Protein 6ZR7 (pdb70)

Foldseek 3Di:
DKWWDWDADEADADEFFAKDKAKTARPDDDDDKDKAKDWQPHHDDPVQQWDWDDDRRMIMTTHNGHHPVQFTKMKIWIDDPPDIDIYIYTHDYWYFFDCPDFWAAEEAEAFAKDKGDDATDIPVRWDKFKWWAFDDPDRDTDGDDDDPQWDQDPSRIIMRGGDDQRRFGWMKMKTGDPRGIDIGDIYTYHYFYWKEFDDWAQEDEAEAQCKDKTKTKIATDPPKDKWKDFPNHTPDCVDPQWDWDWDDDPRIIMIMIMGHRDHQVSFAKMKIKMGDPSYIYIGIYGYGYDYD

Secondary structure (P-SEA, 3-state):
cbbbbccbbbbcccccbbbbbbbbccccccccbbbbbbccccccccccbbbbbbcccbbbbbbccccccccbbbbbbbbcccbbbbbbbbbbbbbccccccccccccccccbbbbbbbbbbbccbbbbbbbbbccccccbbbbbbbcccccccccbbbbbccccccccbbbbbbbbcccccccccbbbbbbbbcccccccccbbbbcccbbbbbbbbbbccccbbbbbbccccccccccccbbbbbbbcccbbbbbbbbcccccccccbbbbbbbccccccbbbbbbbbbcc

Radius of gyration: 36.45 Å; Cα contacts (8 Å, |Δi|>4): 753; chains: 1; bounding box: 45×36×120 Å

Solvent-accessible surface area: 16693 Å² total; per-residue (Å²): 150,69,66,2,111,7,91,90,18,120,20,82,148,22,74,73,42,64,197,7,117,13,52,0,26,5,82,52,18,61,134,116,24,87,17,67,18,54,23,56,56,150,111,28,66,81,102,12,52,24,59,70,25,96,108,134,100,22,0,4,0,113,3,88,96,1,30,55,104,2,28,14,58,0,12,0,34,0,130,15,182,54,36,49,44,134,44,101,5,100,1,41,0,90,14,68,5,112,10,124,123,66,19,202,95,55,91,0,53,87,34,107,69,13,67,1,96,5,92,18,91,5,92,47,124,13,103,34,81,9,64,36,8,134,25,81,51,142,52,137,67,104,104,29,73,105,102,35,74,14,69,54,68,131,102,2,2,0,33,0,82,113,0,44,95,92,7,19,0,60,3,20,0,88,0,34,25,116,64,28,61,33,86,5,143,45,3,41,0,47,12,42,27,21,2,52,16,70,64,74,52,110,88,28,97,5,39,41,36,102,123,30,92,4,44,1,20,1,51,13,44,93,114,25,112,23,88,1,21,34,99,137,127,92,13,47,127,145,42,104,75,21,106,55,57,84,123,117,67,70,141,56,7,32,0,23,0,35,0,87,57,0,36,128,129,4,48,18,105,0,12,0,12,0,66,13,107,73,22,124,55,149,1,74,0,64,1,62,24,85,138,169

Sequence (292 aa):
TVPPFIQPFEFPRFSIGQRVFIPCVVVSGDLPITITWQKDGRPIPGSLGVTIDNIDFTSSLRISNLSLMHNGNYTCIARNEAAAVEHQSQLIVRVPPKFVVQPRDQDGIYGKAVILNCSAEGYPVPTIVWKFSKGAGVPQFQPIALNGRIQVLSNGSLLIKHVVEEDSGYYLCKVSNDVGADVSKSMYLTTVVKIPAMITSYPNTTLATQGQKKEMSCTAHGEKPIIVRWEKEDRIINPEMARYLVSTKEVGEEVISTLQILPTVREDSGFFSCHAINSYGEDRGIIQLTVQEE

Structure (mmCIF, N/CA/C/O backbone):
data_6ZR7
#
_entry.id   6ZR7
#
_cell.length_a   78.599
_cell.length_b   71.421
_cell.length_c   92.174
_cell.angle_alpha   90.000
_cell.angle_beta   113.061
_cell.angle_gamma   90.000
#
_symmetry.space_group_name_H-M   'C 1 2 1'
#
loop_
_entity.id
_entity.type
_entity.pdbx_description
1 polymer 'Down syndrome cell adhesion molecule'
2 branched 'N-acetyl-alpha-neuraminic acid-(2-3)-beta-D-galactopyranose-(1-4)-2-acetamido-2-deoxy-beta-D-glucopyranose'
3 branched beta-D-galactopyranose-(1-4)-2-acetamido-2-deoxy-beta-D-glucopyranose
4 non-polymer GLYCEROL
5 non-polymer 'CALCIUM ION'
6 non-polymer 2-acetamido-2-deoxy-beta-D-glucopyranose
7 water water
#
loop_
_atom_site.group_PDB
_atom_site.id
_atom_site.type_symbol
_atom_site.label_atom_id
_atom_site.label_alt_id
_atom_site.label_comp_id
_atom_site.label_asym_id
_atom_site.label_entity_id
_atom_site.label_seq_id
_atom_site.pdbx_PDB_ins_code
_atom_site.Cartn_x
_atom_site.Cartn_y
_atom_site.Cartn_z
_atom_site.occupancy
_atom_site.B_iso_or_equiv
_atom_site.auth_seq_id
_atom_site.auth_comp_id
_atom_site.auth_asym_id
_atom_site.auth_atom_id
_atom_site.pdbx_PDB_model_num
ATOM 1 N N . THR A 1 2 ? -19.704 -12.272 97.847 1.000 85.617 594 THR AAA N 1
ATOM 2 C CA . THR A 1 2 ? -19.500 -11.115 98.783 1.000 79.330 594 THR AAA CA 1
ATOM 3 C C . THR A 1 2 ? -18.481 -10.143 98.163 1.000 59.104 594 THR AAA C 1
ATOM 4 O O . THR A 1 2 ? -18.931 -9.067 97.743 1.000 61.487 594 THR AAA O 1
ATOM 8 N N . VAL A 1 3 ? -17.169 -10.446 98.154 1.000 51.320 595 VAL AAA N 1
ATOM 9 C CA . VAL A 1 3 ? -16.149 -9.434 97.718 1.000 47.967 595 VAL AAA CA 1
ATOM 10 C C . VAL A 1 3 ? -15.968 -9.576 96.223 1.000 40.492 595 VAL AAA C 1
ATOM 11 O O . VAL A 1 3 ? -15.597 -10.654 95.759 1.000 40.793 595 VAL AAA O 1
ATOM 15 N N . PRO A 1 4 ? -16.225 -8.541 95.415 1.000 40.856 596 PRO AAA N 1
ATOM 16 C CA . PRO A 1 4 ? -16.144 -8.696 93.976 1.000 41.288 596 PRO AAA CA 1
ATOM 17 C C . PRO A 1 4 ? -14.677 -8.686 93.546 1.000 39.665 596 PRO AAA C 1
ATOM 18 O O . PRO A 1 4 ? -13.812 -8.177 94.259 1.000 37.973 596 PRO AAA O 1
ATOM 22 N N . PRO A 1 5 ? -14.361 -9.142 92.319 1.000 38.695 597 PRO AAA N 1
ATOM 23 C CA . PRO A 1 5 ? -12.989 -9.100 91.829 1.000 39.586 597 PRO AAA CA 1
ATOM 24 C C . PRO A 1 5 ? -12.594 -7.647 91.564 1.000 40.673 597 PRO AAA C 1
ATOM 25 O O . PRO A 1 5 ? -13.430 -6.819 91.193 1.000 37.283 597 PRO AAA O 1
ATOM 29 N N . PHE A 1 6 ? -11.309 -7.364 91.632 1.000 37.467 598 PHE AAA N 1
ATOM 30 C CA . PHE A 1 6 ? -10.777 -6.049 91.208 1.000 37.309 598 PHE AAA CA 1
ATOM 31 C C . PHE A 1 6 ? -9.485 -6.327 90.449 1.000 39.401 598 PHE AAA C 1
ATOM 32 O O . PHE A 1 6 ? -8.642 -7.058 91.028 1.000 33.880 598 PHE AAA O 1
ATOM 40 N N . ILE A 1 7 ? -9.379 -5.807 89.222 1.000 37.484 599 ILE AAA N 1
ATOM 41 C CA . ILE A 1 7 ? -8.163 -6.007 88.392 1.000 36.792 599 ILE AAA CA 1
ATOM 42 C C . ILE A 1 7 ? -7.231 -4.843 88.657 1.000 37.115 599 ILE AAA C 1
ATOM 43 O O . ILE A 1 7 ? -7.664 -3.700 88.467 1.000 35.206 599 ILE AAA O 1
ATOM 48 N N . GLN A 1 8 ? -5.983 -5.141 88.980 1.000 32.337 600 GLN AAA N 1
ATOM 49 C CA . GLN A 1 8 ? -4.907 -4.088 89.069 1.000 33.060 600 GLN AAA CA 1
ATOM 50 C C . GLN A 1 8 ? -4.790 -3.391 87.729 1.000 35.908 600 GLN AAA C 1
ATOM 51 O O . GLN A 1 8 ? -4.688 -4.047 86.683 1.000 35.208 600 GLN AAA O 1
ATOM 57 N N . PRO A 1 9 ? -4.963 -2.053 87.649 1.000 39.074 601 PRO AAA N 1
ATOM 58 C CA . PRO A 1 9 ? -4.947 -1.403 86.342 1.000 41.145 601 PRO AAA CA 1
ATOM 59 C C . PRO A 1 9 ? -3.643 -1.710 85.595 1.000 43.364 601 PRO AAA C 1
ATOM 60 O O . PRO A 1 9 ? -2.599 -1.801 86.214 1.000 40.255 601 PRO AAA O 1
ATOM 64 N N . PHE A 1 10 ? -3.747 -1.958 84.292 1.000 45.726 602 PHE AAA N 1
ATOM 65 C CA . PHE A 1 10 ? -2.580 -2.256 83.441 1.000 47.462 602 PHE AAA CA 1
ATOM 66 C C . PHE A 1 10 ? -2.712 -1.374 82.214 1.000 54.502 602 PHE AAA C 1
ATOM 67 O O . PHE A 1 10 ? -3.850 -0.979 81.850 1.000 44.705 602 PHE AAA O 1
ATOM 75 N N . GLU A 1 11 ? -1.578 -1.010 81.641 1.000 55.391 603 GLU AAA N 1
ATOM 76 C CA . GLU A 1 11 ? -1.538 -0.290 80.341 1.000 53.758 603 GLU AAA CA 1
ATOM 77 C C . GLU A 1 11 ? -0.347 -0.860 79.570 1.000 57.111 603 GLU AAA C 1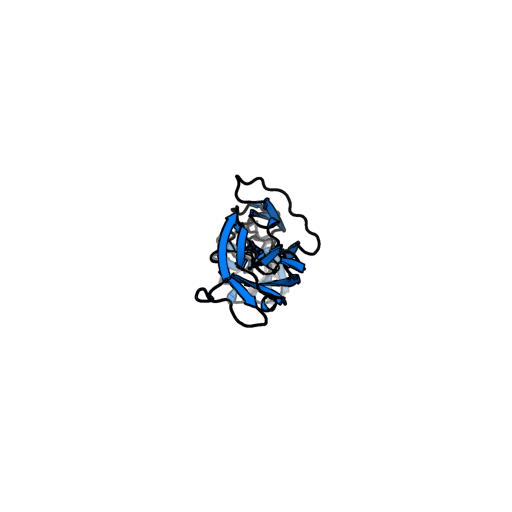
ATOM 78 O O . GLU A 1 11 ? 0.708 -1.138 80.171 1.000 52.847 603 GLU AAA O 1
ATOM 84 N N . PHE A 1 12 ? -0.553 -1.183 78.304 1.000 47.419 604 PHE AAA N 1
ATOM 85 C CA . PHE A 1 12 ? 0.513 -1.731 77.466 1.000 44.188 604 PHE AAA CA 1
ATOM 86 C C . PHE A 1 12 ? 1.565 -0.630 77.316 1.000 46.570 604 PHE AAA C 1
ATOM 87 O O . PHE A 1 12 ? 1.188 0.471 77.038 1.000 43.868 604 PHE AAA O 1
ATOM 95 N N . PRO A 1 13 ? 2.864 -0.869 77.547 1.000 44.999 605 PRO AAA N 1
ATOM 96 C CA . PRO A 1 13 ? 3.885 0.141 77.278 1.000 51.138 605 PRO AAA CA 1
ATOM 97 C C . PRO A 1 13 ? 4.050 0.266 75.759 1.000 49.380 605 PRO AAA C 1
ATOM 98 O O . PRO A 1 13 ? 3.409 -0.480 74.977 1.000 47.360 605 PRO AAA O 1
ATOM 102 N N . ARG A 1 14 ? 4.886 1.200 75.337 0.500 48.905 606 ARG AAA N 1
ATOM 103 C CA . ARG A 1 14 ? 5.228 1.262 73.906 1.000 57.339 606 ARG AAA CA 1
ATOM 104 C C . ARG A 1 14 ? 6.182 0.107 73.629 0.500 38.338 606 ARG AAA C 1
ATOM 105 O O . ARG A 1 14 ? 7.021 -0.169 74.469 0.500 41.674 606 ARG AAA O 1
ATOM 113 N N . PHE A 1 15 ? 5.908 -0.619 72.560 1.000 46.225 607 PHE AAA N 1
ATOM 114 C CA . PHE A 1 15 ? 6.649 -1.825 72.092 1.000 47.016 607 PHE AAA CA 1
ATOM 115 C C . PHE A 1 15 ? 7.427 -1.542 70.796 1.000 59.425 607 PHE AAA C 1
ATOM 116 O O . PHE A 1 15 ? 7.120 -0.543 70.113 1.000 59.029 607 PHE AAA O 1
ATOM 124 N N . SER A 1 16 ? 8.396 -2.407 70.461 1.000 56.169 608 SER AAA N 1
ATOM 125 C CA . SER A 1 16 ? 9.093 -2.440 69.150 1.000 53.488 608 SER AAA CA 1
ATOM 126 C C . SER A 1 16 ? 8.737 -3.745 68.462 1.000 55.909 608 SER AAA C 1
ATOM 127 O O . SER A 1 16 ? 8.612 -4.778 69.155 1.000 51.417 608 SER AAA O 1
ATOM 130 N N . ILE A 1 17 ? 8.617 -3.717 67.133 1.000 50.784 609 ILE AAA N 1
ATOM 131 C CA . ILE A 1 17 ? 8.244 -4.907 66.339 1.000 42.160 609 ILE AAA CA 1
ATOM 132 C C . ILE A 1 17 ? 9.262 -6.026 66.590 1.000 45.435 609 ILE AAA C 1
ATOM 133 O O . ILE A 1 17 ? 10.437 -5.734 66.788 1.000 44.529 609 ILE AAA O 1
ATOM 138 N N . GLY A 1 18 ? 8.785 -7.259 66.760 1.000 47.601 610 GLY AAA N 1
ATOM 139 C CA . GLY A 1 18 ? 9.611 -8.467 66.961 1.000 50.336 610 GLY AAA CA 1
ATOM 140 C C . GLY A 1 18 ? 10.102 -8.678 68.392 1.000 50.789 610 GLY AAA C 1
ATOM 141 O O . GLY A 1 18 ? 10.802 -9.666 68.636 1.000 45.603 610 GLY AAA O 1
ATOM 142 N N . GLN A 1 19 ? 9.731 -7.829 69.340 1.000 46.317 611 GLN AAA N 1
ATOM 143 C CA . GLN A 1 19 ? 10.114 -8.051 70.751 1.000 44.873 611 GLN AAA CA 1
ATOM 144 C C . GLN A 1 19 ? 9.222 -9.131 71.377 1.000 42.352 611 GLN AAA C 1
ATOM 145 O O . GLN A 1 19 ? 8.227 -9.561 70.771 1.000 41.154 611 GLN AAA O 1
ATOM 151 N N . ARG A 1 20 ? 9.637 -9.577 72.563 1.000 45.008 612 ARG AAA N 1
ATOM 152 C CA . ARG A 1 20 ? 8.874 -10.506 73.419 1.000 41.376 612 ARG AAA CA 1
ATOM 153 C C . ARG A 1 20 ? 7.969 -9.641 74.314 1.000 42.645 612 ARG AAA C 1
ATOM 154 O O . ARG A 1 20 ? 8.392 -8.563 74.771 1.000 38.962 612 ARG AAA O 1
ATOM 162 N N . VAL A 1 21 ? 6.760 -10.098 74.590 1.000 39.851 613 VAL AAA N 1
ATOM 163 C CA . VAL A 1 21 ? 5.777 -9.337 75.411 1.000 37.316 613 VAL AAA CA 1
ATOM 164 C C . VAL A 1 21 ? 5.138 -10.266 76.437 1.000 36.042 613 VAL AAA C 1
ATOM 165 O O . VAL A 1 21 ? 4.813 -11.402 76.099 1.000 35.404 613 VAL AAA O 1
ATOM 169 N N . PHE A 1 22 ? 5.057 -9.824 77.671 1.000 34.758 614 PHE AAA N 1
ATOM 170 C CA . PHE A 1 22 ? 4.301 -10.527 78.735 1.000 34.278 614 PHE AAA CA 1
ATOM 171 C C . PHE A 1 22 ? 3.449 -9.490 79.460 1.000 36.416 614 PHE AAA C 1
ATOM 172 O O . PHE A 1 22 ? 4.017 -8.534 80.042 1.000 39.228 614 PHE AAA O 1
ATOM 180 N N . ILE A 1 23 ? 2.137 -9.659 79.494 1.000 36.374 615 ILE AAA N 1
ATOM 181 C CA . ILE A 1 23 ? 1.253 -8.685 80.183 1.000 39.422 615 ILE AAA CA 1
ATOM 182 C C . ILE A 1 23 ? 0.281 -9.378 81.112 1.000 34.243 615 ILE AAA C 1
ATOM 183 O O . ILE A 1 23 ? -0.594 -10.146 80.661 1.000 36.328 615 ILE AAA O 1
ATOM 188 N N . PRO A 1 24 ? 0.412 -9.167 82.424 1.000 35.601 616 PRO AAA N 1
ATOM 189 C CA . PRO A 1 24 ? -0.468 -9.840 83.359 1.000 37.838 616 PRO AAA CA 1
ATOM 190 C C . PRO A 1 24 ? -1.719 -9.016 83.660 1.000 37.250 616 PRO AAA C 1
ATOM 191 O O . PRO A 1 24 ? -1.728 -7.819 83.738 1.000 39.595 616 PRO AAA O 1
ATOM 195 N N . CYS A 1 25 ? -2.802 -9.740 83.774 1.000 34.616 617 CYS AAA N 1
ATOM 196 C CA . CYS A 1 25 ? -4.049 -9.284 84.405 1.000 32.710 617 CYS AAA CA 1
ATOM 197 C C . CYS A 1 25 ? -4.098 -9.863 85.799 1.000 30.690 617 CYS AAA C 1
ATOM 198 O O . CYS A 1 25 ? -4.113 -11.092 85.957 1.000 36.688 617 CYS AAA O 1
ATOM 201 N N . VAL A 1 26 ? -4.028 -9.006 86.799 1.000 32.251 618 VAL AAA N 1
ATOM 202 C CA . VAL A 1 26 ? -3.815 -9.440 88.184 1.000 32.089 618 VAL AAA CA 1
ATOM 203 C C . VAL A 1 26 ? -5.045 -9.092 89.014 1.000 32.290 618 VAL AAA C 1
ATOM 204 O O . VAL A 1 26 ? -5.361 -7.918 89.182 1.000 36.704 618 VAL AAA O 1
ATOM 208 N N . VAL A 1 27 ? -5.736 -10.114 89.500 1.000 34.166 619 VAL AAA N 1
ATOM 209 C CA . VAL A 1 27 ? -6.978 -9.950 90.294 1.000 36.027 619 VAL AAA CA 1
ATOM 210 C C . VAL A 1 27 ? -6.590 -9.880 91.772 1.000 36.727 619 VAL AAA C 1
ATOM 211 O O . VAL A 1 27 ? -6.441 -10.917 92.396 1.000 37.786 619 VAL AAA O 1
ATOM 215 N N . VAL A 1 28 ? -6.346 -8.662 92.272 1.000 36.805 620 VAL AAA N 1
ATOM 216 C CA . VAL A 1 28 ? -5.633 -8.429 93.557 1.000 38.962 620 VAL AAA CA 1
ATOM 217 C C . VAL A 1 28 ? -6.582 -8.649 94.715 1.000 41.533 620 VAL AAA C 1
ATOM 218 O O . VAL A 1 28 ? -6.068 -8.843 95.795 1.000 41.058 620 VAL AAA O 1
ATOM 222 N N . SER A 1 29 ? -7.886 -8.538 94.489 1.000 40.752 621 SER AAA N 1
ATOM 223 C CA . SER A 1 29 ? -8.935 -8.785 95.514 1.000 38.912 621 SER AAA CA 1
ATOM 224 C C . SER A 1 29 ? -10.176 -9.406 94.866 1.000 41.038 621 SER AAA C 1
ATOM 225 O O . SER A 1 29 ? -10.313 -9.391 93.618 1.000 38.249 621 SER AAA O 1
ATOM 228 N N . GLY A 1 30 ? -11.040 -9.931 95.727 1.000 40.845 622 GLY AAA N 1
ATOM 229 C CA . GLY A 1 30 ? -12.236 -10.702 95.366 1.000 43.570 622 GLY AAA CA 1
ATOM 230 C C . GLY A 1 30 ? -12.196 -12.118 95.895 1.000 47.341 622 GLY AAA C 1
ATOM 231 O O . GLY A 1 30 ? -11.133 -12.823 95.770 1.000 44.382 622 GLY AAA O 1
ATOM 232 N N . ASP A 1 31 ? -13.351 -12.590 96.320 1.000 45.985 623 ASP AAA N 1
ATOM 233 C CA . ASP A 1 31 ? -13.540 -13.983 96.787 1.000 45.028 623 ASP AAA CA 1
ATOM 234 C C . ASP A 1 31 ? -13.289 -14.954 95.640 1.000 46.293 623 ASP AAA C 1
ATOM 235 O O . ASP A 1 31 ? -13.679 -14.677 94.483 1.000 44.247 623 ASP AAA O 1
ATOM 240 N N . LEU A 1 32 ? -12.653 -16.072 95.973 1.000 47.528 624 LEU AAA N 1
ATOM 241 C CA . LEU A 1 32 ? -12.389 -17.238 95.081 1.000 49.871 624 LEU AAA CA 1
ATOM 242 C C . LEU A 1 32 ? -13.603 -18.141 95.086 1.000 51.999 624 LEU AAA C 1
ATOM 243 O O . LEU A 1 32 ? -14.395 -18.083 96.020 1.000 55.624 624 LEU AAA O 1
ATOM 248 N N . PRO A 1 33 ? -13.849 -18.932 94.026 1.000 53.198 625 PRO AAA N 1
ATOM 249 C CA . PRO A 1 33 ? -12.984 -18.964 92.842 1.000 49.696 625 PRO AAA CA 1
ATOM 250 C C . PRO A 1 33 ? -13.201 -17.803 91.851 1.000 50.989 625 PRO AAA C 1
ATOM 251 O O . PRO A 1 33 ? -14.308 -17.335 91.745 1.000 43.066 625 PRO AAA O 1
ATOM 255 N N . ILE A 1 34 ? -12.164 -17.394 91.107 1.000 43.263 626 ILE AAA N 1
ATOM 256 C CA . ILE A 1 34 ? -12.256 -16.302 90.090 1.000 41.773 626 ILE AAA CA 1
ATOM 257 C C . ILE A 1 34 ? -11.867 -16.878 88.744 1.000 43.414 626 ILE AAA C 1
ATOM 258 O O . ILE A 1 34 ? -10.823 -17.529 88.676 1.000 44.313 626 ILE AAA O 1
ATOM 263 N N . THR A 1 35 ? -12.693 -16.711 87.738 1.000 36.299 627 THR AAA N 1
ATOM 264 C CA . THR A 1 35 ? -12.414 -17.113 86.334 1.000 39.812 627 THR AAA CA 1
ATOM 265 C C . THR A 1 35 ? -11.928 -15.894 85.591 1.000 38.706 627 THR AAA C 1
ATOM 266 O O . THR A 1 35 ? -12.613 -14.852 85.603 1.000 36.525 627 THR AAA O 1
ATOM 270 N N . ILE A 1 36 ? -10.795 -16.007 84.928 1.000 32.665 628 ILE AAA N 1
ATOM 271 C CA . ILE A 1 36 ? -10.228 -14.852 84.210 1.000 37.633 628 ILE AAA CA 1
ATOM 272 C C . ILE A 1 36 ? -10.156 -15.254 82.774 1.000 41.745 628 ILE AAA C 1
ATOM 273 O O . ILE A 1 36 ? -9.585 -16.354 82.475 1.000 41.059 628 ILE AAA O 1
ATOM 278 N N . THR A 1 37 ? -10.636 -14.397 81.898 1.000 35.881 629 THR AAA N 1
ATOM 279 C CA . THR A 1 37 ? -10.596 -14.668 80.449 1.000 37.272 629 THR AAA CA 1
ATOM 280 C C . THR A 1 37 ? -10.153 -13.424 79.713 1.000 37.403 629 THR AAA C 1
ATOM 281 O O . THR A 1 37 ? -10.171 -12.325 80.305 1.000 38.988 629 THR AAA O 1
ATOM 285 N N . TRP A 1 38 ? -9.809 -13.547 78.437 1.000 36.481 630 TRP AAA N 1
ATOM 286 C CA . TRP A 1 38 ? -9.367 -12.389 77.616 1.000 36.514 630 TRP AAA CA 1
ATOM 287 C C . TRP A 1 38 ? -10.169 -12.285 76.333 1.000 42.759 630 TRP AAA C 1
ATOM 288 O O . TRP A 1 38 ? -10.597 -13.328 75.778 1.000 45.857 630 TRP AAA O 1
ATOM 299 N N . GLN A 1 39 ? -10.364 -11.066 75.884 1.000 37.543 631 GLN AAA N 1
ATOM 300 C CA . GLN A 1 39 ? -10.808 -10.769 74.508 1.000 37.644 631 GLN AAA CA 1
ATOM 301 C C . GLN A 1 39 ? -9.757 -9.952 73.802 1.000 38.888 631 GLN AAA C 1
ATOM 302 O O . GLN A 1 39 ? -9.019 -9.203 74.416 1.000 38.418 631 GLN AAA O 1
ATOM 308 N N . LYS A 1 40 ? -9.770 -10.016 72.477 1.000 36.539 632 LYS AAA N 1
ATOM 309 C CA . LYS A 1 40 ? -9.130 -9.025 71.616 1.000 38.936 632 LYS AAA CA 1
ATOM 310 C C . LYS A 1 40 ? -10.195 -8.445 70.678 1.000 41.305 632 LYS AAA C 1
ATOM 311 O O . LYS A 1 40 ? -10.848 -9.239 70.016 1.000 46.028 632 LYS AAA O 1
ATOM 317 N N . ASP A 1 41 ? -10.378 -7.139 70.711 1.000 45.946 633 ASP AAA N 1
ATOM 318 C CA . ASP A 1 41 ? -11.364 -6.427 69.860 1.000 50.899 633 ASP AAA CA 1
ATOM 319 C C . ASP A 1 41 ? -12.727 -7.107 70.070 1.000 54.815 633 ASP AAA C 1
ATOM 320 O O . ASP A 1 41 ? -13.367 -7.477 69.079 1.000 56.095 633 ASP AAA O 1
ATOM 325 N N . GLY A 1 42 ? -13.119 -7.355 71.326 1.000 56.597 634 GLY AAA N 1
ATOM 326 C CA . GLY A 1 42 ? -14.457 -7.860 71.695 1.000 49.923 634 GLY AAA CA 1
ATOM 327 C C . GLY A 1 42 ? -14.733 -9.271 71.228 1.000 53.396 634 GLY AAA C 1
ATOM 328 O O . GLY A 1 42 ? -15.893 -9.665 71.235 1.000 50.545 634 GLY AAA O 1
ATOM 329 N N . ARG A 1 43 ? -13.709 -10.067 70.937 1.000 50.773 635 ARG AAA N 1
ATOM 330 C CA . ARG A 1 43 ? -13.855 -11.493 70.556 1.000 54.110 635 ARG AAA CA 1
ATOM 331 C C . ARG A 1 43 ? -12.783 -12.356 71.227 1.000 52.814 635 ARG AAA C 1
ATOM 332 O O . ARG A 1 43 ? -11.736 -11.888 71.649 1.000 49.360 635 ARG AAA O 1
ATOM 340 N N . PRO A 1 44 ? -12.985 -13.677 71.307 1.000 50.862 636 PRO AAA N 1
ATOM 341 C CA . PRO A 1 44 ? -11.937 -14.582 71.755 1.000 49.573 636 PRO AAA CA 1
ATOM 342 C C . PRO A 1 44 ? -10.685 -14.359 70.903 1.000 47.823 636 PRO AAA C 1
ATOM 343 O O . PRO A 1 44 ? -10.753 -13.904 69.733 1.000 49.634 636 PRO AAA O 1
ATOM 347 N N . ILE A 1 45 ? -9.529 -14.578 71.535 1.000 53.756 637 ILE AAA N 1
ATOM 348 C CA . ILE A 1 45 ? -8.218 -14.364 70.849 1.000 52.829 637 ILE AAA CA 1
ATOM 349 C C . ILE A 1 45 ? -8.056 -15.522 69.856 1.000 50.066 637 ILE AAA C 1
ATOM 350 O O . ILE A 1 45 ? -8.053 -16.657 70.274 1.000 49.681 637 ILE AAA O 1
ATOM 355 N N . PRO A 1 46 ? -7.913 -15.283 68.536 1.000 50.340 638 PRO AAA N 1
ATOM 356 C CA . PRO A 1 46 ? -7.793 -16.402 67.600 1.000 63.981 638 PRO AAA CA 1
ATOM 357 C C . PRO A 1 46 ? -6.458 -17.117 67.861 1.000 75.502 638 PRO AAA C 1
ATOM 358 O O . PRO A 1 46 ? -5.440 -16.394 67.942 1.000 64.826 638 PRO AAA O 1
ATOM 362 N N . GLY A 1 47 ? -6.481 -18.452 68.027 1.000 71.705 639 GLY AAA N 1
ATOM 363 C CA . GLY A 1 47 ? -5.292 -19.344 68.050 1.000 71.967 639 GLY AAA CA 1
ATOM 364 C C . GLY A 1 47 ? -4.269 -19.041 66.946 1.000 59.914 639 GLY AAA C 1
ATOM 365 O O . GLY A 1 47 ? -3.079 -19.271 67.186 1.000 68.661 639 GLY AAA O 1
ATOM 366 N N . SER A 1 48 ? -4.695 -18.501 65.799 1.000 69.628 640 SER AAA N 1
ATOM 367 C CA . SER A 1 48 ? -3.824 -18.038 64.680 1.000 73.339 640 SER AAA CA 1
ATOM 368 C C . SER A 1 48 ? -2.812 -16.964 65.142 1.000 71.734 640 SER AAA C 1
ATOM 369 O O . SER A 1 48 ? -1.780 -16.821 64.503 1.000 67.107 640 SER AAA O 1
ATOM 372 N N . LEU A 1 49 ? -3.093 -16.216 66.211 1.000 57.555 641 LEU AAA N 1
ATOM 373 C CA . LEU A 1 49 ? -2.303 -15.026 66.618 1.000 57.183 641 LEU AAA CA 1
ATOM 374 C C . LEU A 1 49 ? -1.020 -15.435 67.369 1.000 48.694 641 LEU AAA C 1
ATOM 375 O O . LEU A 1 49 ? -0.173 -14.600 67.498 1.000 54.407 641 LEU AAA O 1
ATOM 380 N N . GLY A 1 50 ? -0.884 -16.650 67.889 1.000 51.728 642 GLY AAA N 1
ATOM 381 C CA . GLY A 1 50 ? 0.363 -17.019 68.597 1.000 60.772 642 GLY AAA CA 1
ATOM 382 C C . GLY A 1 50 ? 0.493 -16.319 69.936 1.000 50.535 642 GLY AAA C 1
ATOM 383 O O . GLY A 1 50 ? 1.595 -15.829 70.291 1.000 58.083 642 GLY AAA O 1
ATOM 384 N N . VAL A 1 51 ? -0.637 -16.126 70.602 1.000 44.964 643 VAL AAA N 1
ATOM 385 C CA . VAL A 1 51 ? -0.678 -15.563 71.973 1.000 43.923 643 VAL AAA CA 1
ATOM 386 C C . VAL A 1 51 ? -0.877 -16.732 72.929 1.000 48.041 643 VAL AAA C 1
ATOM 387 O O . VAL A 1 51 ? -1.931 -17.415 72.843 1.000 47.127 643 VAL AAA O 1
ATOM 391 N N . THR A 1 52 ? 0.048 -16.915 73.865 1.000 40.151 644 THR AAA N 1
ATOM 392 C CA . THR A 1 52 ? -0.104 -17.932 74.921 1.000 34.382 644 THR AAA CA 1
ATOM 393 C C . THR A 1 52 ? -0.799 -17.279 76.098 1.000 33.196 644 THR AAA C 1
ATOM 394 O O . THR A 1 52 ? -0.468 -16.121 76.370 1.000 38.289 644 THR AAA O 1
ATOM 398 N N . ILE A 1 53 ? -1.711 -17.962 76.755 1.000 34.244 645 ILE AAA N 1
ATOM 399 C CA . ILE A 1 53 ? -2.348 -17.456 77.991 1.000 34.623 645 ILE AAA CA 1
ATOM 400 C C . ILE A 1 53 ? -1.929 -18.303 79.172 1.000 35.847 645 ILE AAA C 1
ATOM 401 O O . ILE A 1 53 ? -2.164 -19.494 79.155 1.000 39.426 645 ILE AAA O 1
ATOM 406 N N . ASP A 1 54 ? -1.322 -17.656 80.150 1.000 35.217 646 ASP AAA N 1
ATOM 407 C CA . ASP A 1 54 ? -0.860 -18.302 81.409 1.000 35.138 646 ASP AAA CA 1
ATOM 408 C C . ASP A 1 54 ? -1.837 -17.918 82.511 1.000 37.428 646 ASP AAA C 1
ATOM 409 O O . ASP A 1 54 ? -1.747 -16.792 83.041 1.000 38.786 646 ASP AAA O 1
ATOM 414 N N . ASN A 1 55 ? -2.601 -18.889 82.999 1.000 33.011 647 ASN AAA N 1
ATOM 415 C CA . ASN A 1 55 ? -3.545 -18.730 84.106 1.000 35.807 647 ASN AAA CA 1
ATOM 416 C C . ASN A 1 55 ? -2.920 -19.292 85.354 1.000 36.227 647 ASN AAA C 1
ATOM 417 O O . ASN A 1 55 ? -2.843 -20.511 85.471 1.000 36.745 647 ASN AAA O 1
ATOM 422 N N . ILE A 1 56 ? -2.474 -18.417 86.220 1.000 35.586 648 ILE AAA N 1
ATOM 423 C CA . ILE A 1 56 ? -1.742 -18.791 87.433 1.000 36.385 648 ILE AAA CA 1
ATOM 424 C C . ILE A 1 56 ? -2.477 -18.181 88.620 1.000 33.453 648 ILE AAA C 1
ATOM 425 O O . ILE A 1 56 ? -2.298 -16.979 88.896 1.000 38.012 648 ILE AAA O 1
ATOM 430 N N . ASP A 1 57 ? -3.256 -18.990 89.312 1.000 35.946 649 ASP AAA N 1
ATOM 431 C CA . ASP A 1 57 ? -3.969 -18.676 90.564 1.000 35.889 649 ASP AAA CA 1
ATOM 432 C C . ASP A 1 57 ? -4.916 -17.469 90.317 1.000 40.857 649 ASP AAA C 1
ATOM 433 O O . ASP A 1 57 ? -5.818 -17.619 89.556 1.000 46.714 649 ASP AAA O 1
ATOM 438 N N . PHE A 1 58 ? -4.526 -16.273 90.735 1.000 37.876 650 PHE AAA N 1
ATOM 439 C CA . PHE A 1 58 ? -5.333 -15.024 90.605 1.000 35.941 650 PHE AAA CA 1
ATOM 440 C C . PHE A 1 58 ? -4.884 -14.145 89.450 1.000 34.040 650 PHE AAA C 1
ATOM 441 O O . PHE A 1 58 ? -5.298 -12.940 89.407 1.000 35.595 650 PHE AAA O 1
ATOM 449 N N . THR A 1 59 ? -4.142 -14.685 88.472 1.000 34.118 651 THR AAA N 1
ATOM 450 C CA . THR A 1 59 ? -3.607 -13.946 87.351 1.000 33.208 651 THR AAA CA 1
ATOM 451 C C . THR A 1 59 ? -3.898 -14.681 86.064 1.000 34.637 651 THR AAA C 1
ATOM 452 O O . THR A 1 59 ? -4.038 -15.952 86.053 1.000 37.865 651 THR AAA O 1
ATOM 456 N N . SER A 1 60 ? -3.898 -13.905 85.001 1.000 35.262 652 SER AAA N 1
ATOM 457 C CA . SER A 1 60 ? -3.867 -14.445 83.627 1.000 37.560 652 SER AAA CA 1
ATOM 458 C C . SER A 1 60 ? -2.984 -13.539 82.781 1.000 38.274 652 SER AAA C 1
ATOM 459 O O . SER A 1 60 ? -3.253 -12.338 82.721 1.000 38.390 652 SER AAA O 1
ATOM 462 N N . SER A 1 61 ? -2.039 -14.105 82.063 1.000 35.046 653 SER AAA N 1
ATOM 463 C CA . SER A 1 61 ? -1.017 -13.289 81.356 1.000 34.501 653 SER AAA CA 1
ATOM 464 C C . SER A 1 61 ? -1.045 -13.638 79.892 1.000 35.254 653 SER AAA C 1
ATOM 465 O O . SER A 1 61 ? -1.109 -14.803 79.538 1.000 39.288 653 SER AAA O 1
ATOM 468 N N . LEU A 1 62 ? -0.954 -12.624 79.060 1.000 33.383 654 LEU AAA N 1
ATOM 469 C CA . LEU A 1 62 ? -0.691 -12.785 77.610 1.000 36.914 654 LEU AAA CA 1
ATOM 470 C C . LEU A 1 62 ? 0.821 -12.838 77.408 1.000 38.917 654 LEU AAA C 1
ATOM 471 O O . LEU A 1 62 ? 1.534 -11.969 77.922 1.000 39.159 654 LEU AAA O 1
ATOM 476 N N . ARG A 1 63 ? 1.246 -13.862 76.735 1.000 34.912 655 ARG AAA N 1
ATOM 477 C CA . ARG A 1 63 ? 2.661 -14.138 76.423 1.000 33.105 655 ARG AAA CA 1
ATOM 478 C C . ARG A 1 63 ? 2.832 -14.209 74.919 1.000 36.041 655 ARG AAA C 1
ATOM 479 O O . ARG A 1 63 ? 2.210 -15.059 74.263 1.000 36.949 655 ARG AAA O 1
ATOM 487 N N . ILE A 1 64 ? 3.688 -13.335 74.379 1.000 36.421 656 ILE AAA N 1
ATOM 488 C CA . ILE A 1 64 ? 3.917 -13.269 72.904 1.000 38.870 656 ILE AAA CA 1
ATOM 489 C C . ILE A 1 64 ? 5.435 -13.318 72.656 1.000 41.080 656 ILE AAA C 1
ATOM 490 O O . ILE A 1 64 ? 6.117 -12.411 73.084 1.000 41.688 656 ILE AAA O 1
ATOM 495 N N . SER A 1 65 ? 5.912 -14.328 71.952 1.000 45.889 657 SER AAA N 1
ATOM 496 C CA . S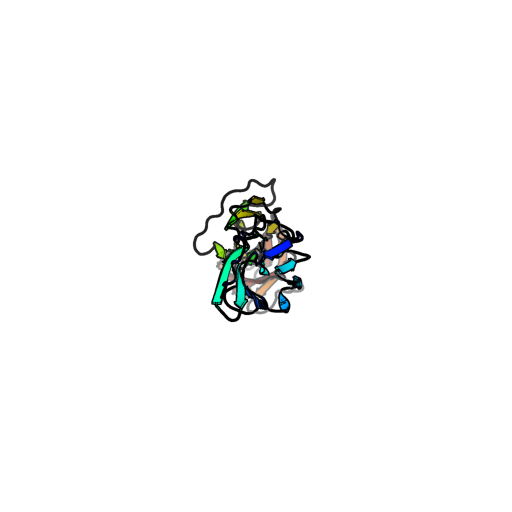ER A 1 65 ? 7.350 -14.611 71.709 1.000 48.948 657 SER AAA CA 1
ATOM 497 C C . SER A 1 65 ? 7.866 -13.641 70.671 1.000 46.124 657 SER AAA C 1
ATOM 498 O O . SER A 1 65 ? 9.046 -13.290 70.764 1.000 47.715 657 SER AAA O 1
ATOM 501 N N . ASN A 1 66 ? 7.003 -13.198 69.749 1.000 44.779 658 ASN AAA N 1
ATOM 502 C CA . ASN A 1 66 ? 7.454 -12.429 68.553 1.000 48.901 658 ASN AAA CA 1
ATOM 503 C C . ASN A 1 66 ? 6.366 -11.439 68.113 1.000 44.417 658 ASN AAA C 1
ATOM 504 O O . ASN A 1 66 ? 5.440 -11.836 67.381 1.000 48.480 658 ASN AAA O 1
ATOM 509 N N . LEU A 1 67 ? 6.420 -10.210 68.609 1.000 42.953 659 LEU AAA N 1
ATOM 510 C CA . LEU A 1 67 ? 5.355 -9.206 68.412 1.000 43.594 659 LEU AAA CA 1
ATOM 511 C C . LEU A 1 67 ? 5.309 -8.821 66.938 1.000 46.387 659 LEU AAA C 1
ATOM 512 O O . LEU A 1 67 ? 6.372 -8.382 66.433 1.000 46.561 659 LEU AAA O 1
ATOM 517 N N . SER A 1 68 ? 4.120 -8.875 66.333 1.000 50.524 660 SER AAA N 1
ATOM 518 C CA . SER A 1 68 ? 3.895 -8.517 64.912 1.000 50.309 660 SER AAA CA 1
ATOM 519 C C . SER A 1 68 ? 2.704 -7.569 64.772 1.000 56.220 660 SER AAA C 1
ATOM 520 O O . SER A 1 68 ? 2.008 -7.314 65.777 1.000 45.918 660 SER AAA O 1
ATOM 523 N N . LEU A 1 69 ? 2.480 -7.033 63.569 1.000 51.834 661 LEU AAA N 1
ATOM 524 C CA . LEU A 1 69 ? 1.398 -6.042 63.372 1.000 54.602 661 LEU AAA CA 1
ATOM 525 C C . LEU A 1 69 ? 0.051 -6.703 63.659 1.000 48.449 661 LEU AAA C 1
ATOM 526 O O . LEU A 1 69 ? -0.877 -5.977 64.114 1.000 50.869 661 LEU AAA O 1
ATOM 531 N N . MET A 1 70 ? -0.060 -8.018 63.496 1.000 45.958 662 MET AAA N 1
ATOM 532 C CA . MET A 1 70 ? -1.348 -8.701 63.737 1.000 51.203 662 MET AAA CA 1
ATOM 533 C C . MET A 1 70 ? -1.726 -8.584 65.244 1.000 48.399 662 MET AAA C 1
ATOM 534 O O . MET A 1 70 ? -2.873 -8.844 65.569 1.000 45.017 662 MET AAA O 1
ATOM 539 N N . HIS A 1 71 ? -0.817 -8.205 66.148 1.000 46.184 663 HIS AAA N 1
ATOM 540 C CA . HIS A 1 71 ? -1.145 -8.131 67.597 1.000 47.635 663 HIS AAA CA 1
ATOM 541 C C . HIS A 1 71 ? -1.738 -6.776 67.949 1.000 47.684 663 HIS AAA C 1
ATOM 542 O O . HIS A 1 71 ? -2.200 -6.638 69.078 1.000 44.093 663 HIS AAA O 1
ATOM 549 N N . ASN A 1 72 ? -1.731 -5.818 67.025 1.000 43.122 664 ASN AAA N 1
ATOM 550 C CA . ASN A 1 72 ? -2.319 -4.481 67.253 1.000 47.274 664 ASN AAA CA 1
ATOM 551 C C . ASN A 1 72 ? -3.803 -4.661 67.608 1.000 46.922 664 ASN AAA C 1
ATOM 552 O O . ASN A 1 72 ? -4.463 -5.494 66.990 1.000 45.515 664 ASN AAA O 1
ATOM 557 N N . GLY A 1 73 ? -4.296 -3.969 68.650 1.000 47.629 665 GLY AAA N 1
ATOM 558 C CA . GLY A 1 73 ? -5.722 -4.060 68.993 1.000 48.122 665 GLY AAA CA 1
ATOM 559 C C . GLY A 1 73 ? -5.991 -3.849 70.457 1.000 42.766 665 GLY AAA C 1
ATOM 560 O O . GLY A 1 73 ? -5.076 -3.432 71.215 1.000 42.442 665 GLY AAA O 1
ATOM 561 N N . ASN A 1 74 ? -7.255 -3.978 70.799 1.000 42.868 666 ASN AAA N 1
ATOM 562 C CA . ASN A 1 74 ? -7.707 -3.643 72.159 1.000 49.278 666 ASN AAA CA 1
ATOM 563 C C . ASN A 1 74 ? -7.949 -4.953 72.865 1.000 44.628 666 ASN AAA C 1
ATOM 564 O O . ASN A 1 74 ? -8.715 -5.770 72.362 1.000 43.475 666 ASN AAA O 1
ATOM 569 N N . TYR A 1 75 ? -7.284 -5.134 73.987 1.000 41.201 667 TYR AAA N 1
ATOM 570 C CA . TYR A 1 75 ? -7.349 -6.377 74.749 1.000 40.936 667 TYR AAA CA 1
ATOM 571 C C . TYR A 1 75 ? -8.090 -6.100 76.046 1.000 38.391 667 TYR AAA C 1
ATOM 572 O O . TYR A 1 75 ? -7.766 -5.131 76.708 1.000 42.469 667 TYR AAA O 1
ATOM 581 N N . THR A 1 76 ? -9.022 -6.951 76.382 1.000 36.191 668 THR AAA N 1
ATOM 582 C CA . THR A 1 76 ? -9.854 -6.902 77.608 1.000 37.080 668 THR AAA CA 1
ATOM 583 C C . THR A 1 76 ? -9.560 -8.128 78.446 1.000 38.115 668 THR AAA C 1
ATOM 584 O O . THR A 1 76 ? -9.735 -9.252 77.976 1.000 39.373 668 THR AAA O 1
ATOM 588 N N . CYS A 1 77 ? -9.283 -7.886 79.693 1.000 35.114 669 CYS AAA N 1
ATOM 589 C CA . CYS A 1 77 ? -9.231 -8.891 80.764 1.000 36.165 669 CYS AAA CA 1
ATOM 590 C C . CYS A 1 77 ? -10.572 -8.835 81.505 1.000 34.889 669 CYS AAA C 1
ATOM 591 O O . CYS A 1 77 ? -11.010 -7.756 81.807 1.000 36.996 669 CYS AAA O 1
ATOM 594 N N . ILE A 1 78 ? -11.196 -9.975 81.689 1.000 33.205 670 ILE AAA N 1
ATOM 595 C CA . ILE A 1 78 ? -12.489 -10.185 82.422 1.000 36.838 670 ILE AAA CA 1
ATOM 596 C C . ILE A 1 78 ? -12.240 -11.125 83.578 1.000 34.137 670 ILE AAA C 1
ATOM 597 O O . ILE A 1 78 ? -11.718 -12.292 83.370 1.000 35.568 670 ILE AAA O 1
ATOM 602 N N . ALA A 1 79 ? -12.629 -10.685 84.750 1.000 33.896 671 ALA AAA N 1
ATOM 603 C CA . ALA A 1 79 ? -12.526 -11.409 86.018 1.000 33.545 671 ALA AAA CA 1
ATOM 604 C C . ALA A 1 79 ? -13.914 -11.547 86.623 1.000 40.324 671 ALA AAA C 1
ATOM 605 O O . ALA A 1 79 ? -14.575 -10.518 86.823 1.000 37.612 671 ALA AAA O 1
ATOM 607 N N . ARG A 1 80 ? -14.336 -12.781 86.831 1.000 37.221 672 ARG AAA N 1
ATOM 608 C CA . ARG A 1 80 ? -15.704 -13.113 87.283 1.000 36.977 672 ARG AAA CA 1
ATOM 609 C C . ARG A 1 80 ? -15.643 -14.042 88.487 1.000 39.643 672 ARG AAA C 1
ATOM 610 O O . ARG A 1 80 ? -14.927 -15.066 88.454 1.000 39.560 672 ARG AAA O 1
ATOM 618 N N . ASN A 1 81 ? -16.359 -13.708 89.560 1.000 38.958 673 ASN AAA N 1
ATOM 619 C CA . ASN A 1 81 ? -16.663 -14.676 90.630 1.000 40.784 673 ASN AAA CA 1
ATOM 620 C C . ASN A 1 81 ? -18.189 -14.736 90.766 1.000 45.600 673 ASN AAA C 1
ATOM 621 O O . ASN A 1 81 ? -18.897 -14.199 89.870 1.000 41.816 673 ASN AAA O 1
ATOM 626 N N . GLU A 1 82 ? -18.668 -15.280 91.874 1.000 45.260 674 GLU AAA N 1
ATOM 627 C CA . GLU A 1 82 ? -20.117 -15.555 92.077 1.000 53.422 674 GLU AAA CA 1
ATOM 628 C C . GLU A 1 82 ? -20.830 -14.214 92.288 1.000 52.043 674 GLU AAA C 1
ATOM 629 O O . GLU A 1 82 ? -21.962 -14.106 91.832 1.000 53.290 674 GLU AAA O 1
ATOM 635 N N . ALA A 1 83 ? -20.138 -13.221 92.852 1.000 51.864 675 ALA AAA N 1
ATOM 636 C CA . ALA A 1 83 ? -20.671 -11.889 93.190 1.000 49.715 675 ALA AAA CA 1
ATOM 637 C C . ALA A 1 83 ? -20.733 -10.950 91.978 1.000 52.377 675 ALA AAA C 1
ATOM 638 O O . ALA A 1 83 ? -21.686 -10.124 91.904 1.000 43.649 675 ALA AAA O 1
ATOM 640 N N . ALA A 1 84 ? -19.700 -10.909 91.124 1.000 40.169 676 ALA AAA N 1
ATOM 641 C CA . ALA A 1 84 ? -19.593 -9.849 90.096 1.000 38.789 676 ALA AAA CA 1
ATOM 642 C C . ALA A 1 84 ? -18.560 -10.187 89.020 1.000 39.157 676 ALA AAA C 1
ATOM 643 O O . ALA A 1 84 ? -17.742 -11.145 89.184 1.000 40.307 676 ALA AAA O 1
ATOM 645 N N . ALA A 1 85 ? -18.630 -9.460 87.928 1.000 35.676 677 ALA AAA N 1
ATOM 646 C CA . ALA A 1 85 ? -17.627 -9.553 86.839 1.000 35.619 677 ALA AAA CA 1
ATOM 647 C C . ALA A 1 85 ? -17.107 -8.149 86.572 1.000 44.804 677 ALA AAA C 1
ATOM 648 O O . ALA A 1 85 ? -17.871 -7.153 86.671 1.000 39.766 677 ALA AAA O 1
ATOM 650 N N . VAL A 1 86 ? -15.826 -8.052 86.323 1.000 36.437 678 VAL AAA N 1
ATOM 651 C CA . VAL A 1 86 ? -15.169 -6.736 86.081 1.000 37.357 678 VAL AAA CA 1
ATOM 652 C C . VAL A 1 86 ? -14.338 -6.861 84.820 1.000 36.992 678 VAL AAA C 1
ATOM 653 O O . VAL A 1 86 ? -14.051 -8.002 84.413 1.000 36.217 678 VAL AAA O 1
ATOM 657 N N . GLU A 1 87 ? -13.986 -5.734 84.208 1.000 34.380 679 GLU AAA N 1
ATOM 658 C CA . GLU A 1 87 ? -13.211 -5.707 82.964 1.000 36.758 679 GLU AAA CA 1
ATOM 659 C C . GLU A 1 87 ? -12.156 -4.630 83.104 1.000 39.707 679 GLU AAA C 1
ATOM 660 O O . GLU A 1 87 ? -12.384 -3.621 83.763 1.000 40.611 679 GLU AAA O 1
ATOM 666 N N . HIS A 1 88 ? -11.057 -4.840 82.407 1.000 34.913 680 HIS AAA N 1
ATOM 667 C CA . HIS A 1 88 ? -10.024 -3.793 82.233 1.000 36.352 680 HIS AAA CA 1
ATOM 668 C C . HIS A 1 88 ? -9.489 -3.926 80.825 1.000 40.762 680 HIS AAA C 1
ATOM 669 O O . HIS A 1 88 ? -9.315 -5.049 80.400 1.000 38.689 680 HIS AAA O 1
ATOM 676 N N . GLN A 1 89 ? -9.230 -2.827 80.145 1.000 35.665 681 GLN AAA N 1
ATOM 677 C CA . GLN A 1 89 ? -8.835 -2.942 78.743 1.000 37.790 681 GLN AAA CA 1
ATOM 678 C C . GLN A 1 89 ? -7.657 -2.023 78.489 1.000 40.152 681 GLN AAA C 1
ATOM 679 O O . GLN A 1 89 ? -7.489 -1.035 79.195 1.000 41.841 681 GLN AAA O 1
ATOM 685 N N . SER A 1 90 ? -6.873 -2.385 77.490 1.000 40.534 682 SER AAA N 1
ATOM 686 C CA . SER A 1 90 ? -5.754 -1.539 77.005 1.000 41.872 682 SER AAA CA 1
ATOM 687 C C . SER A 1 90 ? -5.527 -1.793 75.511 1.000 43.963 682 SER AAA C 1
ATOM 688 O O . SER A 1 90 ? -5.819 -2.911 75.024 1.000 40.446 682 SER AAA O 1
ATOM 691 N N . GLN A 1 91 ? -4.913 -0.825 74.854 1.000 44.256 683 GLN AAA N 1
ATOM 692 C CA . GLN A 1 91 ? -4.591 -0.901 73.406 1.000 43.443 683 GLN AAA CA 1
ATOM 693 C C . GLN A 1 91 ? -3.117 -1.279 73.243 1.000 38.899 683 GLN AAA C 1
ATOM 694 O O . GLN A 1 91 ? -2.214 -0.662 73.845 1.000 41.163 683 GLN AAA O 1
ATOM 700 N N . LEU A 1 92 ? -2.912 -2.350 72.534 1.000 40.508 684 LEU AAA N 1
ATOM 701 C CA . LEU A 1 92 ? -1.556 -2.733 72.126 1.000 41.090 684 LEU AAA CA 1
ATOM 702 C C . LEU A 1 92 ? -1.312 -2.007 70.801 1.000 47.025 684 LEU AAA C 1
ATOM 703 O O . LEU A 1 92 ? -2.021 -2.287 69.810 1.000 42.570 684 LEU AAA O 1
ATOM 708 N N . ILE A 1 93 ? -0.329 -1.125 70.830 1.000 47.969 685 ILE AAA N 1
ATOM 709 C CA . ILE A 1 93 ? 0.168 -0.389 69.636 1.000 51.231 685 ILE AAA CA 1
ATOM 710 C C . ILE A 1 93 ? 1.615 -0.812 69.392 1.000 49.186 685 ILE AAA C 1
ATOM 711 O O . ILE A 1 93 ? 2.496 -0.638 70.300 1.000 51.928 685 ILE AAA O 1
ATOM 716 N N . VAL A 1 94 ? 1.893 -1.324 68.214 1.000 50.819 686 VAL AAA N 1
ATOM 717 C CA . VAL A 1 94 ? 3.321 -1.474 67.800 1.000 51.599 686 VAL AAA CA 1
ATOM 718 C C . VAL A 1 94 ? 3.470 -0.881 66.395 1.000 57.148 686 VAL AAA C 1
ATOM 719 O O . VAL A 1 94 ? 2.598 -1.098 65.578 1.000 51.628 686 VAL AAA O 1
ATOM 723 N N . ARG A 1 95 ? 4.453 -0.021 66.237 1.000 55.848 687 ARG AAA N 1
ATOM 724 C CA . ARG A 1 95 ? 4.670 0.767 65.008 1.000 74.802 687 ARG AAA CA 1
ATOM 725 C C . ARG A 1 95 ? 5.895 0.190 64.306 1.000 70.145 687 ARG AAA C 1
ATOM 726 O O . ARG A 1 95 ? 6.710 -0.435 64.977 1.000 59.852 687 ARG AAA O 1
ATOM 734 N N . VAL A 1 96 ? 5.973 0.360 62.991 1.000 64.812 688 VAL AAA N 1
ATOM 735 C CA . VAL A 1 96 ? 7.076 -0.196 62.165 1.000 63.178 688 VAL AAA CA 1
ATOM 736 C C . VAL A 1 96 ? 7.671 0.970 61.394 1.000 65.385 688 VAL AAA C 1
ATOM 737 O O . VAL A 1 96 ? 6.930 1.716 60.748 1.000 60.020 688 VAL AAA O 1
ATOM 741 N N . PRO A 1 97 ? 8.990 1.242 61.535 1.000 72.093 689 PRO AAA N 1
ATOM 742 C CA . PRO A 1 97 ? 9.627 2.317 60.767 1.000 75.528 689 PRO AAA CA 1
ATOM 743 C C . PRO A 1 97 ? 9.515 1.994 59.269 1.000 56.981 689 PRO AAA C 1
ATOM 744 O O . PRO A 1 97 ? 9.457 0.818 58.881 1.000 54.601 689 PRO AAA O 1
ATOM 748 N N . PRO A 1 98 ? 9.321 3.012 58.390 1.000 65.370 690 PRO AAA N 1
ATOM 749 C CA . PRO A 1 98 ? 9.184 2.754 56.961 1.000 63.434 690 PRO AAA CA 1
ATOM 750 C C . PRO A 1 98 ? 10.509 2.129 56.532 1.000 66.363 690 PRO AAA C 1
ATOM 751 O O . PRO A 1 98 ? 11.549 2.805 56.748 1.000 67.050 690 PRO AAA O 1
ATOM 755 N N . LYS A 1 99 ? 10.478 0.881 56.052 1.000 68.273 691 LYS AAA N 1
ATOM 756 C CA . LYS A 1 99 ? 11.719 0.193 55.606 1.000 89.698 691 LYS AAA CA 1
ATOM 757 C C . LYS A 1 99 ? 11.615 -0.274 54.142 1.000 87.619 691 LYS AAA C 1
ATOM 758 O O . LYS A 1 99 ? 10.615 -0.957 53.794 1.000 86.131 691 LYS AAA O 1
ATOM 764 N N . PHE A 1 100 ? 12.629 0.095 53.335 1.000 92.782 692 PHE AAA N 1
ATOM 765 C CA . PHE A 1 100 ? 13.007 -0.541 52.039 1.000 96.793 692 PHE AAA CA 1
ATOM 766 C C . PHE A 1 100 ? 13.891 -1.764 52.318 1.000 105.034 692 PHE AAA C 1
ATOM 767 O O . PHE A 1 100 ? 15.116 -1.598 52.576 1.000 95.941 692 PHE AAA O 1
ATOM 775 N N . VAL A 1 101 ? 13.260 -2.945 52.266 1.000 128.856 693 VAL AAA N 1
ATOM 776 C CA . VAL A 1 101 ? 13.900 -4.292 52.372 1.000 139.001 693 VAL AAA CA 1
ATOM 777 C C . VAL A 1 101 ? 14.109 -4.807 50.940 1.000 143.872 693 VAL AAA C 1
ATOM 778 O O . VAL A 1 101 ? 15.215 -5.314 50.655 1.000 142.376 693 VAL AAA O 1
ATOM 782 N N . VAL A 1 102 ? 13.073 -4.681 50.094 1.000 142.644 694 VAL AAA N 1
ATOM 783 C CA . VAL A 1 102 ? 13.096 -4.945 48.621 1.000 132.803 694 VAL AAA CA 1
ATOM 784 C C . VAL A 1 102 ? 13.054 -3.591 47.895 1.000 137.371 694 VAL AAA C 1
ATOM 785 O O . VAL A 1 102 ? 12.058 -2.852 48.074 1.000 154.181 694 VAL AAA O 1
ATOM 789 N N . GLN A 1 103 ? 14.090 -3.284 47.107 1.000 124.143 695 GLN AAA N 1
ATOM 790 C CA . GLN A 1 103 ? 14.249 -1.994 46.375 1.000 128.192 695 GLN AAA CA 1
ATOM 791 C C . GLN A 1 103 ? 13.451 -2.057 45.065 1.000 127.910 695 GLN AAA C 1
ATOM 792 O O . GLN A 1 103 ? 12.960 -3.126 44.696 1.000 116.980 695 GLN AAA O 1
ATOM 798 N N . PRO A 1 104 ? 13.219 -0.920 44.351 1.000 118.664 696 PRO AAA N 1
ATOM 799 C CA . PRO A 1 104 ? 12.711 -0.965 42.979 1.000 103.959 696 PRO AAA CA 1
ATOM 800 C C . PRO A 1 104 ? 13.759 -1.544 42.012 1.000 83.495 696 PRO AAA C 1
ATOM 801 O O . PRO A 1 104 ? 14.936 -1.312 42.210 1.000 79.939 696 PRO AAA O 1
ATOM 805 N N . ARG A 1 105 ? 13.287 -2.293 41.008 1.000 85.355 697 ARG AAA N 1
ATOM 806 C CA . ARG A 1 105 ? 14.072 -2.971 39.934 1.000 82.262 697 ARG AAA CA 1
ATOM 807 C C . ARG A 1 105 ? 14.145 -2.071 38.687 1.000 70.471 697 ARG AAA C 1
ATOM 808 O O . ARG A 1 105 ? 13.164 -1.340 38.411 1.000 69.887 697 ARG AAA O 1
ATOM 816 N N . ASP A 1 106 ? 15.241 -2.146 37.928 1.000 66.033 698 ASP AAA N 1
ATOM 817 C CA . ASP A 1 106 ? 15.311 -1.618 36.535 1.000 68.127 698 ASP AAA CA 1
ATOM 818 C C . ASP A 1 106 ? 14.160 -2.209 35.720 1.000 62.890 698 ASP AAA C 1
ATOM 819 O O . ASP A 1 106 ? 13.822 -3.390 35.920 1.000 62.333 698 ASP AAA O 1
ATOM 824 N N . GLN A 1 107 ? 13.535 -1.389 34.868 1.000 67.991 699 GLN AAA N 1
ATOM 825 C CA . GLN A 1 107 ? 12.408 -1.822 34.005 1.000 69.103 699 GLN AAA CA 1
ATOM 826 C C . GLN A 1 107 ? 12.556 -1.254 32.579 1.000 61.443 699 GLN AAA C 1
ATOM 827 O O . GLN A 1 107 ? 13.177 -0.187 32.389 1.000 56.038 699 GLN AAA O 1
ATOM 833 N N . ASP A 1 108 ? 11.982 -1.982 31.621 1.000 66.390 700 ASP AAA N 1
ATOM 834 C CA . ASP A 1 108 ? 11.735 -1.500 30.236 1.000 71.306 700 ASP AAA CA 1
ATOM 835 C C . ASP A 1 108 ? 10.278 -1.066 30.096 1.000 67.275 700 ASP AAA C 1
ATOM 836 O O . ASP A 1 108 ? 9.360 -1.864 30.407 1.000 69.443 700 ASP AAA O 1
ATOM 841 N N . GLY A 1 109 ? 10.096 0.152 29.619 1.000 65.849 701 GLY AAA N 1
ATOM 842 C CA . GLY A 1 109 ? 8.802 0.644 29.138 1.000 66.266 701 GLY AAA CA 1
ATOM 843 C C . GLY A 1 109 ? 8.816 0.726 27.627 1.000 65.731 701 GLY AAA C 1
ATOM 844 O O . GLY A 1 109 ? 9.832 1.160 27.069 1.000 68.955 701 GLY AAA O 1
ATOM 845 N N . ILE A 1 110 ? 7.720 0.318 27.005 1.000 60.782 702 ILE AAA N 1
ATOM 846 C CA . ILE A 1 110 ? 7.527 0.356 25.523 1.000 71.744 702 ILE AAA CA 1
ATOM 847 C C . ILE A 1 110 ? 6.813 1.670 25.183 1.000 69.222 702 ILE AAA C 1
ATOM 848 O O . ILE A 1 110 ? 5.691 1.874 25.696 1.000 63.088 702 ILE AAA O 1
ATOM 853 N N . TYR A 1 111 ? 7.461 2.548 24.413 1.000 64.616 703 TYR AAA N 1
ATOM 854 C CA . TYR A 1 111 ? 6.892 3.833 23.932 1.000 72.800 703 TYR AAA CA 1
ATOM 855 C C . TYR A 1 111 ? 5.415 3.634 23.582 1.000 71.155 703 TYR AAA C 1
ATOM 856 O O . TYR A 1 111 ? 5.104 2.641 22.932 1.000 70.148 703 TYR AAA O 1
ATOM 865 N N . GLY A 1 112 ? 4.545 4.531 24.066 1.000 81.143 704 GLY AAA N 1
ATOM 866 C CA . GLY A 1 112 ? 3.101 4.561 23.763 1.000 74.673 704 GLY AAA CA 1
ATOM 867 C C . GLY A 1 112 ? 2.281 3.595 24.603 1.000 83.886 704 GLY AAA C 1
ATOM 868 O O . GLY A 1 112 ? 1.051 3.565 24.408 1.000 99.321 704 GLY AAA O 1
ATOM 869 N N . LYS A 1 113 ? 2.893 2.808 25.493 1.000 81.885 705 LYS AAA N 1
ATOM 870 C CA . LYS A 1 113 ? 2.129 1.850 26.339 1.000 74.816 705 LYS AAA CA 1
ATOM 871 C C . LYS A 1 113 ? 2.299 2.211 27.819 1.000 78.376 705 LYS AAA C 1
ATOM 872 O O . LYS A 1 113 ? 3.111 3.107 28.121 1.000 73.667 705 LYS AAA O 1
ATOM 878 N N . ALA A 1 114 ? 1.514 1.546 28.677 1.000 84.016 706 ALA AAA N 1
ATOM 879 C CA . ALA A 1 114 ? 1.444 1.724 30.148 1.000 89.711 706 ALA AAA CA 1
ATOM 880 C C . ALA A 1 114 ? 2.640 1.038 30.817 1.000 84.521 706 ALA AAA C 1
ATOM 881 O O . ALA A 1 114 ? 2.950 -0.093 30.410 1.000 72.328 706 ALA AAA O 1
ATOM 883 N N . VAL A 1 115 ? 3.259 1.686 31.814 1.000 78.792 707 VAL AAA N 1
ATOM 884 C CA . VAL A 1 115 ? 4.218 1.032 32.757 1.000 80.137 707 VAL AAA CA 1
ATOM 885 C C . VAL A 1 115 ? 3.850 1.372 34.205 1.000 83.343 707 VAL AAA C 1
ATOM 886 O O . VAL A 1 115 ? 3.569 2.562 34.497 1.000 72.619 707 VAL AAA O 1
ATOM 890 N N . ILE A 1 116 ? 3.891 0.356 35.073 1.000 73.266 708 ILE AAA N 1
ATOM 891 C CA . ILE A 1 116 ? 3.821 0.503 36.555 1.000 80.729 708 ILE AAA CA 1
ATOM 892 C C . ILE A 1 116 ? 5.249 0.421 37.109 1.000 73.816 708 ILE AAA C 1
ATOM 893 O O . ILE A 1 116 ? 5.910 -0.588 36.839 1.000 73.065 708 ILE AAA O 1
ATOM 898 N N . LEU A 1 117 ? 5.697 1.431 37.855 1.000 77.395 709 LEU AAA N 1
ATOM 899 C CA . LEU A 1 117 ? 6.944 1.363 38.673 1.000 86.644 709 LEU AAA CA 1
ATOM 900 C C . LEU A 1 117 ? 6.574 0.939 40.106 1.000 94.475 709 LEU AAA C 1
ATOM 901 O O . LEU A 1 117 ? 5.812 1.673 40.775 1.000 90.283 709 LEU AAA O 1
ATOM 906 N N . ASN A 1 118 ? 7.066 -0.225 40.545 1.000 102.084 710 ASN AAA N 1
ATOM 907 C CA . ASN A 1 118 ? 6.669 -0.868 41.827 1.000 106.667 710 ASN AAA CA 1
ATOM 908 C C . ASN A 1 118 ? 7.426 -0.196 42.977 1.000 102.973 710 ASN AAA C 1
ATOM 909 O O . ASN A 1 118 ? 8.646 0.044 42.803 1.000 108.446 710 ASN AAA O 1
ATOM 914 N N . CYS A 1 119 ? 6.744 0.099 44.094 1.000 100.310 711 CYS AAA N 1
ATOM 915 C CA . CYS A 1 119 ? 7.390 0.625 45.330 1.000 102.727 711 CYS AAA CA 1
ATOM 916 C C . CYS A 1 119 ? 6.620 0.302 46.619 1.000 104.917 711 CYS AAA C 1
ATOM 917 O O . CYS A 1 119 ? 6.123 1.250 47.289 1.000 93.277 711 CYS AAA O 1
ATOM 920 N N . SER A 1 120 ? 6.604 -0.978 47.005 1.000 106.251 712 SER AAA N 1
ATOM 921 C CA . SER A 1 120 ? 6.126 -1.446 48.332 1.000 104.636 712 SER AAA CA 1
ATOM 922 C C . SER A 1 120 ? 7.281 -1.325 49.335 1.000 100.324 712 SER AAA C 1
ATOM 923 O O . SER A 1 120 ? 8.315 -2.007 49.177 1.000 91.722 712 SER AAA O 1
ATOM 926 N N . ALA A 1 121 ? 7.139 -0.409 50.291 1.000 94.254 713 ALA AAA N 1
ATOM 927 C CA . ALA A 1 121 ? 7.954 -0.364 51.522 1.000 93.513 713 ALA AAA CA 1
ATOM 928 C C . ALA A 1 121 ? 7.070 -0.836 52.671 1.000 92.635 713 ALA AAA C 1
ATOM 929 O O . ALA A 1 121 ? 5.835 -0.698 52.568 1.000 80.606 713 ALA AAA O 1
ATOM 931 N N . GLU A 1 122 ? 7.683 -1.402 53.707 1.000 108.703 714 GLU AAA N 1
ATOM 932 C CA . GLU A 1 122 ? 6.957 -1.754 54.949 1.000 103.150 714 GLU AAA CA 1
ATOM 933 C C . GLU A 1 122 ? 6.978 -0.520 55.845 1.000 82.308 714 GLU AAA C 1
ATOM 934 O O . GLU A 1 122 ? 7.894 0.335 55.712 1.000 75.564 714 GLU AAA O 1
ATOM 940 N N . GLY A 1 123 ? 5.982 -0.456 56.717 1.000 75.908 715 GLY AAA N 1
ATOM 941 C CA . GLY A 1 123 ? 5.774 0.618 57.693 1.000 67.064 715 GLY AAA CA 1
ATOM 942 C C . GLY A 1 123 ? 4.345 0.543 58.157 1.000 71.500 715 GLY AAA C 1
ATOM 943 O O . GLY A 1 123 ? 3.484 0.141 57.340 1.000 69.014 715 GLY AAA O 1
ATOM 944 N N . TYR A 1 124 ? 4.126 0.838 59.435 1.000 68.241 716 TYR AAA N 1
ATOM 945 C CA . TYR A 1 124 ? 2.794 1.058 60.045 1.000 67.300 716 TYR AAA CA 1
ATOM 946 C C . TYR A 1 124 ? 2.967 2.194 61.052 1.000 57.386 716 TYR AAA C 1
ATOM 947 O O . TYR A 1 124 ? 3.850 2.098 61.887 1.000 54.641 716 TYR AAA O 1
ATOM 956 N N . PRO A 1 125 ? 2.224 3.326 60.969 1.000 57.825 717 PRO AAA N 1
ATOM 957 C CA . PRO A 1 125 ? 1.171 3.536 59.963 1.000 68.294 717 PRO AAA CA 1
ATOM 958 C C . PRO A 1 125 ? 1.684 3.410 58.517 1.000 62.339 717 PRO AAA C 1
ATOM 959 O O . PRO A 1 125 ? 2.836 3.754 58.292 1.000 61.464 717 PRO AAA O 1
ATOM 963 N N . VAL A 1 126 ? 0.848 2.871 57.623 1.000 68.046 718 VAL AAA N 1
ATOM 964 C CA . VAL A 1 126 ? 1.122 2.748 56.156 1.000 75.168 718 VAL AAA CA 1
ATOM 965 C C . VAL A 1 126 ? 1.777 4.057 55.702 1.000 68.225 718 VAL AAA C 1
ATOM 966 O O . VAL A 1 126 ? 1.269 5.161 55.938 1.000 63.221 718 VAL AAA O 1
ATOM 970 N N . PRO A 1 127 ? 2.986 3.999 55.109 1.000 74.597 719 PRO AAA N 1
ATOM 971 C CA . PRO A 1 127 ? 3.731 5.225 54.843 1.000 72.055 719 PRO AAA CA 1
ATOM 972 C C . PRO A 1 127 ? 3.170 5.954 53.607 1.000 72.143 719 PRO AAA C 1
ATOM 973 O O . PRO A 1 127 ? 2.509 5.329 52.784 1.000 72.502 719 PRO AAA O 1
ATOM 977 N N . THR A 1 128 ? 3.358 7.272 53.564 1.000 70.588 720 THR AAA N 1
ATOM 978 C CA . THR A 1 128 ? 3.082 8.116 52.380 1.000 77.978 720 THR AAA CA 1
ATOM 979 C C . THR A 1 128 ? 4.314 8.023 51.482 1.000 82.643 720 THR AAA C 1
ATOM 980 O O . THR A 1 128 ? 5.444 8.079 52.029 1.000 72.109 720 THR AAA O 1
ATOM 984 N N . ILE A 1 129 ? 4.078 7.829 50.182 1.000 86.518 721 ILE AAA N 1
ATOM 985 C CA . ILE A 1 129 ? 5.097 7.509 49.135 1.000 84.572 721 ILE AAA CA 1
ATOM 986 C C . ILE A 1 129 ? 5.226 8.703 48.183 1.000 86.434 721 ILE AAA C 1
ATOM 987 O O . ILE A 1 129 ? 4.191 9.184 47.698 1.000 90.330 721 ILE AAA O 1
ATOM 992 N N . VAL A 1 130 ? 6.449 9.175 47.940 1.000 79.743 722 VAL AAA N 1
ATOM 993 C CA . VAL A 1 130 ? 6.732 10.344 47.056 1.000 77.400 722 VAL AAA CA 1
ATOM 994 C C . VAL A 1 130 ? 7.846 9.935 46.094 1.000 72.633 722 VAL AAA C 1
ATOM 995 O O . VAL A 1 130 ? 8.885 9.445 46.579 1.000 63.030 722 VAL AAA O 1
ATOM 999 N N . TRP A 1 131 ? 7.607 10.134 44.795 1.000 73.355 723 TRP AAA N 1
ATOM 1000 C CA . TRP A 1 131 ? 8.495 9.753 43.661 1.000 69.214 723 TRP AAA CA 1
ATOM 1001 C C . TRP A 1 131 ? 9.328 10.939 43.179 1.000 66.802 723 TRP AAA C 1
ATOM 1002 O O . TRP A 1 131 ? 8.819 12.071 43.169 1.000 67.291 723 TRP AAA O 1
ATOM 1013 N N . LYS A 1 132 ? 10.575 10.663 42.792 1.000 60.783 724 LYS AAA N 1
ATOM 1014 C CA . LYS A 1 132 ? 11.513 11.642 42.194 1.000 61.519 724 LYS AAA CA 1
ATOM 1015 C C . LYS A 1 132 ? 12.013 11.090 40.848 1.000 59.799 724 LYS AAA C 1
ATOM 1016 O O . LYS A 1 132 ? 12.035 9.842 40.689 1.000 55.087 724 LYS AAA O 1
ATOM 1022 N N . PHE A 1 133 ? 12.444 11.971 39.942 1.000 59.757 725 PHE AAA N 1
ATOM 1023 C CA . PHE A 1 133 ? 12.806 11.587 38.543 1.000 65.396 725 PHE AAA CA 1
ATOM 1024 C C . PHE A 1 133 ? 14.018 12.401 38.085 1.000 63.519 725 PHE AAA C 1
ATOM 1025 O O . PHE A 1 133 ? 14.050 13.601 38.357 1.000 66.927 725 PHE AAA O 1
ATOM 1033 N N . SER A 1 134 ? 15.024 11.716 37.521 1.000 67.805 726 SER AAA N 1
ATOM 1034 C CA . SER A 1 134 ? 16.210 12.290 36.834 1.000 65.605 726 SER AAA CA 1
ATOM 1035 C C . SER A 1 134 ? 16.159 11.834 35.378 1.000 62.411 726 SER AAA C 1
ATOM 1036 O O . SER A 1 134 ? 16.517 10.682 35.132 1.000 62.008 726 SER AAA O 1
ATOM 1039 N N . LYS A 1 135 ? 15.663 12.692 34.480 1.000 69.344 727 LYS AAA N 1
ATOM 1040 C CA . LYS A 1 135 ? 15.608 12.446 33.006 1.000 74.757 727 LYS AAA CA 1
ATOM 1041 C C . LYS A 1 135 ? 16.960 11.909 32.510 1.000 55.556 727 LYS AAA C 1
ATOM 1042 O O . LYS A 1 135 ? 17.980 12.551 32.842 1.000 56.338 727 LYS AAA O 1
ATOM 1048 N N . GLY A 1 136 ? 16.975 10.796 31.763 1.000 57.317 728 GLY AAA N 1
ATOM 1049 C CA . GLY A 1 136 ? 18.208 10.371 31.054 1.000 68.837 728 GLY AAA CA 1
ATOM 1050 C C . GLY A 1 136 ? 19.275 9.790 31.970 1.000 76.992 728 GLY AAA C 1
ATOM 1051 O O . GLY A 1 136 ? 19.064 9.737 33.204 1.000 72.335 728 GLY AAA O 1
ATOM 1052 N N . ALA A 1 137 ? 20.403 9.361 31.394 1.000 70.311 729 ALA AAA N 1
ATOM 1053 C CA . ALA A 1 137 ? 21.356 8.410 32.023 1.000 70.925 729 ALA AAA CA 1
ATOM 1054 C C . ALA A 1 137 ? 22.608 9.135 32.531 1.000 57.509 729 ALA AAA C 1
ATOM 1055 O O . ALA A 1 137 ? 23.594 8.437 32.870 1.000 64.122 729 ALA AAA O 1
ATOM 1057 N N . GLY A 1 138 ? 22.565 10.463 32.662 1.000 58.724 730 GLY AAA N 1
ATOM 1058 C CA . GLY A 1 138 ? 23.644 11.237 33.309 1.000 59.230 730 GLY AAA CA 1
ATOM 1059 C C . GLY A 1 138 ? 23.652 11.037 34.835 1.000 69.890 730 GLY AAA C 1
ATOM 1060 O O . GLY A 1 138 ? 22.789 10.304 35.368 1.000 59.761 730 GLY AAA O 1
ATOM 1061 N N . VAL A 1 139 ? 24.605 11.667 35.517 1.000 65.524 731 VAL AAA N 1
ATOM 1062 C CA . VAL A 1 139 ? 24.653 11.783 37.002 1.000 71.418 731 VAL AAA CA 1
ATOM 1063 C C . VAL A 1 139 ? 23.292 12.310 37.449 1.000 66.738 731 VAL AAA C 1
ATOM 1064 O O . VAL A 1 139 ? 22.857 13.383 37.016 1.000 64.198 731 VAL AAA O 1
ATOM 1068 N N . PRO A 1 140 ? 22.541 11.506 38.236 1.000 65.210 732 PRO AAA N 1
ATOM 1069 C CA . PRO A 1 140 ? 21.170 11.848 38.616 1.000 68.484 732 PRO AAA CA 1
ATOM 1070 C C . PRO A 1 140 ? 21.059 13.214 39.303 1.000 62.249 732 PRO AAA C 1
ATOM 1071 O O . PRO A 1 140 ? 21.886 13.516 40.132 1.000 66.528 732 PRO AAA O 1
ATOM 1075 N N . GLN A 1 141 ? 20.064 13.997 38.902 1.000 68.267 733 GLN AAA N 1
ATOM 1076 C CA . GLN A 1 141 ? 19.608 15.229 39.598 1.000 70.072 733 GLN AAA CA 1
ATOM 1077 C C . GLN A 1 141 ? 18.096 15.127 39.757 1.000 68.519 733 GLN AAA C 1
ATOM 1078 O O . GLN A 1 141 ? 17.359 15.462 38.806 1.000 65.661 733 GLN AAA O 1
ATOM 1084 N N . PHE A 1 142 ? 17.663 14.618 40.913 1.000 67.111 734 PHE AAA N 1
ATOM 1085 C CA . PHE A 1 142 ? 16.258 14.211 41.174 1.000 68.876 734 PHE AAA CA 1
ATOM 1086 C C . PHE A 1 142 ? 15.392 15.446 41.412 1.000 62.085 734 PHE AAA C 1
ATOM 1087 O O . PHE A 1 142 ? 15.821 16.357 42.144 1.000 67.203 734 PHE AAA O 1
ATOM 1095 N N . GLN A 1 143 ? 14.229 15.443 40.767 1.000 61.745 735 GLN AAA N 1
ATOM 1096 C CA . GLN A 1 143 ? 13.247 16.545 40.713 1.000 70.762 735 GLN AAA CA 1
ATOM 1097 C C . GLN A 1 143 ? 11.896 15.930 41.025 1.000 71.636 735 GLN AAA C 1
ATOM 1098 O O . GLN A 1 143 ? 11.679 14.754 40.744 1.000 64.828 735 GLN AAA O 1
ATOM 1104 N N . PRO A 1 144 ? 10.926 16.695 41.563 1.000 79.879 736 PRO AAA N 1
ATOM 1105 C CA . PRO A 1 144 ? 9.564 16.193 41.670 1.000 77.946 736 PRO AAA CA 1
ATOM 1106 C C . PRO A 1 144 ? 9.028 15.836 40.280 1.000 77.010 736 PRO AAA C 1
ATOM 1107 O O . PRO A 1 144 ? 9.502 16.365 39.292 1.000 85.657 736 PRO AAA O 1
ATOM 1111 N N . ILE A 1 145 ? 8.039 14.957 40.255 1.000 71.917 737 ILE AAA N 1
ATOM 1112 C CA . ILE A 1 145 ? 7.336 14.478 39.037 1.000 75.918 737 ILE AAA CA 1
ATOM 1113 C C . ILE A 1 145 ? 6.038 15.273 38.829 1.000 92.747 737 ILE AAA C 1
ATOM 1114 O O . ILE A 1 145 ? 5.342 15.550 39.821 1.000 89.001 737 ILE AAA O 1
ATOM 1119 N N . ALA A 1 146 ? 5.708 15.583 37.570 1.000 101.149 738 ALA AAA N 1
ATOM 1120 C CA . ALA A 1 146 ? 4.463 16.267 37.141 1.000 99.811 738 ALA AAA CA 1
ATOM 1121 C C . ALA A 1 146 ? 3.311 15.253 37.046 1.000 97.226 738 ALA AAA C 1
ATOM 1122 O O . ALA A 1 146 ? 3.266 14.492 36.060 1.000 102.161 738 ALA AAA O 1
ATOM 1124 N N . LEU A 1 147 ? 2.404 15.250 38.028 1.000 100.565 739 LEU AAA N 1
ATOM 1125 C CA . LEU A 1 147 ? 1.198 14.375 38.055 1.000 109.127 739 LEU AAA CA 1
ATOM 1126 C C . LEU A 1 147 ? 0.043 15.101 37.353 1.000 112.188 739 LEU AAA C 1
ATOM 1127 O O . LEU A 1 147 ? -0.333 16.185 37.828 1.000 121.444 739 LEU AAA O 1
ATOM 1132 N N . ASN A 1 148 ? -0.492 14.533 36.265 1.000 112.960 740 ASN AAA N 1
ATOM 1133 C CA . ASN A 1 148 ? -1.380 15.256 35.312 1.000 106.044 740 ASN AAA CA 1
ATOM 1134 C C . ASN A 1 148 ? -2.229 14.270 34.499 1.000 103.887 740 ASN AAA C 1
ATOM 1135 O O . ASN A 1 148 ? -2.314 14.446 33.270 1.000 104.729 740 ASN AAA O 1
ATOM 1140 N N . GLY A 1 149 ? -2.827 13.266 35.141 1.000 102.500 741 GLY AAA N 1
ATOM 1141 C CA . GLY A 1 149 ? -3.652 12.254 34.451 1.000 107.426 741 GLY AAA CA 1
ATOM 1142 C C . GLY A 1 149 ? -2.811 11.157 33.807 1.000 101.610 741 GLY AAA C 1
ATOM 1143 O O . GLY A 1 149 ? -3.059 9.981 34.123 1.000 101.569 741 GLY AAA O 1
ATOM 1144 N N . ARG A 1 150 ? -1.859 11.510 32.935 1.000 99.401 742 ARG AAA N 1
ATOM 1145 C CA . ARG A 1 150 ? -0.944 10.541 32.266 1.000 94.549 742 ARG AAA CA 1
ATOM 1146 C C . ARG A 1 150 ? -0.058 9.842 33.307 1.000 86.531 742 ARG AAA C 1
ATOM 1147 O O . ARG A 1 150 ? 0.040 8.594 33.254 1.000 80.949 742 ARG AAA O 1
ATOM 1155 N N . ILE A 1 151 ? 0.573 10.610 34.203 1.000 88.521 743 ILE AAA N 1
ATOM 1156 C CA . ILE A 1 151 ? 1.377 10.070 35.340 1.000 82.475 743 ILE AAA CA 1
ATOM 1157 C C . ILE A 1 151 ? 0.558 10.151 36.639 1.000 92.895 743 ILE AAA C 1
ATOM 1158 O O . ILE A 1 151 ? 0.199 11.269 37.063 1.000 84.668 743 ILE AAA O 1
ATOM 1163 N N . GLN A 1 152 ? 0.307 9.003 37.270 1.000 96.332 744 GLN AAA N 1
ATOM 1164 C CA . GLN A 1 152 ? -0.407 8.919 38.571 1.000 106.420 744 GLN AAA CA 1
ATOM 1165 C C . GLN A 1 152 ? 0.345 8.019 39.552 1.000 98.044 744 GLN AAA C 1
ATOM 1166 O O . GLN A 1 152 ? 0.970 7.039 39.105 1.000 99.944 744 GLN AAA O 1
ATOM 1172 N N . VAL A 1 153 ? 0.270 8.350 40.844 1.000 98.234 745 VAL AAA N 1
ATOM 1173 C CA . VAL A 1 153 ? 0.681 7.448 41.957 1.000 86.938 745 VAL AAA CA 1
ATOM 1174 C C . VAL A 1 153 ? -0.566 6.646 42.357 1.000 89.757 745 VAL AAA C 1
ATOM 1175 O O . VAL A 1 153 ? -1.648 7.249 42.471 1.000 82.298 745 VAL AAA O 1
ATOM 1179 N N . LEU A 1 154 ? -0.436 5.326 42.495 1.000 91.998 746 LEU AAA N 1
ATOM 1180 C CA . LEU A 1 154 ? -1.564 4.423 42.853 1.000 104.510 746 LEU AAA CA 1
ATOM 1181 C C . LEU A 1 154 ? -1.609 4.210 44.375 1.000 111.258 746 LEU AAA C 1
ATOM 1182 O O . LEU A 1 154 ? -0.639 4.586 45.068 1.000 95.270 746 LEU AAA O 1
ATOM 1187 N N . SER A 1 155 ? -2.702 3.609 44.861 1.000 115.119 747 SER AAA N 1
ATOM 1188 C CA . SER A 1 155 ? -2.985 3.347 46.297 1.000 104.433 747 SER AAA CA 1
ATOM 1189 C C . SER A 1 155 ? -1.823 2.563 46.904 1.000 105.714 747 SER AAA C 1
ATOM 1190 O O . SER A 1 155 ? -1.354 2.966 47.976 1.000 111.828 747 SER AAA O 1
ATOM 1193 N N . ASN A 1 156 ? -1.352 1.513 46.223 1.000 102.305 748 ASN AAA N 1
ATOM 1194 C CA . ASN A 1 156 ? -0.229 0.672 46.720 1.000 104.025 748 ASN AAA CA 1
ATOM 1195 C C . ASN A 1 156 ? 1.098 1.426 46.565 1.000 100.646 748 ASN AAA C 1
ATOM 1196 O O . ASN A 1 156 ? 2.137 0.842 46.919 1.000 97.446 748 ASN AAA O 1
ATOM 1201 N N . GLY A 1 157 ? 1.064 2.669 46.076 1.000 99.358 749 GLY AAA N 1
ATOM 1202 C CA . GLY A 1 157 ? 2.242 3.559 45.997 1.000 105.803 749 GLY AAA CA 1
ATOM 1203 C C . GLY A 1 157 ? 3.096 3.312 44.759 1.000 98.505 749 GLY AAA C 1
ATOM 1204 O O . GLY A 1 157 ? 4.183 3.914 44.672 1.000 81.699 749 GLY AAA O 1
ATOM 1205 N N . SER A 1 158 ? 2.633 2.457 43.841 1.000 96.518 750 SER AAA N 1
ATOM 1206 C CA . SER A 1 158 ? 3.278 2.173 42.532 1.000 84.338 750 SER AAA CA 1
ATOM 1207 C C . SER A 1 158 ? 3.024 3.361 41.592 1.000 76.850 750 SER AAA C 1
ATOM 1208 O O . SER A 1 158 ? 1.941 3.947 41.671 1.000 74.156 750 SER AAA O 1
ATOM 1211 N N . LEU A 1 159 ? 4.009 3.744 40.770 1.000 79.980 751 LEU AAA N 1
ATOM 1212 C CA . LEU A 1 159 ? 3.869 4.870 39.797 1.000 80.848 751 LEU AAA CA 1
ATOM 1213 C C . LEU A 1 159 ? 3.320 4.343 38.464 1.000 73.331 751 LEU AAA C 1
ATOM 1214 O O . LEU A 1 159 ? 3.925 3.420 37.894 1.000 84.998 751 LEU AAA O 1
ATOM 1219 N N . LEU A 1 160 ? 2.205 4.911 38.001 1.000 77.903 752 LEU AAA N 1
ATOM 1220 C CA . LEU A 1 160 ? 1.553 4.574 36.705 1.000 77.205 752 LEU AAA CA 1
ATOM 1221 C C . LEU A 1 160 ? 1.892 5.676 35.706 1.000 72.743 752 LEU AAA C 1
ATOM 1222 O O . LEU A 1 160 ? 1.591 6.854 36.014 1.000 67.937 752 LEU AAA O 1
ATOM 1227 N N . ILE A 1 161 ? 2.550 5.304 34.602 1.000 74.142 753 ILE AAA N 1
ATOM 1228 C CA . ILE A 1 161 ? 2.702 6.133 33.367 1.000 75.106 753 ILE AAA CA 1
ATOM 1229 C C . ILE A 1 161 ? 1.779 5.508 32.324 1.000 75.110 753 ILE AAA C 1
ATOM 1230 O O . ILE A 1 161 ? 1.982 4.340 32.006 1.000 68.343 753 ILE AAA O 1
ATOM 1235 N N . LYS A 1 162 ? 0.743 6.231 31.899 1.000 80.682 754 LYS AAA N 1
ATOM 1236 C CA . LYS A 1 162 ? -0.354 5.668 31.067 1.000 87.125 754 LYS AAA CA 1
ATOM 1237 C C . LYS A 1 162 ? 0.158 5.437 29.640 1.000 72.116 754 LYS AAA C 1
ATOM 1238 O O . LYS A 1 162 ? -0.169 4.384 29.050 1.000 80.642 754 LYS AAA O 1
ATOM 1244 N N . HIS A 1 163 ? 0.922 6.389 29.107 1.000 69.993 755 HIS AAA N 1
ATOM 1245 C CA . HIS A 1 163 ? 1.485 6.313 27.732 1.000 81.949 755 HIS AAA CA 1
ATOM 1246 C C . HIS A 1 163 ? 2.934 6.764 27.822 1.000 72.667 755 HIS AAA C 1
ATOM 1247 O O . HIS A 1 163 ? 3.165 7.973 27.987 1.000 76.003 755 HIS AAA O 1
ATOM 1254 N N . VAL A 1 164 ? 3.858 5.795 27.829 1.000 64.462 756 VAL AAA N 1
ATOM 1255 C CA . VAL A 1 164 ? 5.315 6.072 27.944 1.000 64.266 756 VAL AAA CA 1
ATOM 1256 C C . VAL A 1 164 ? 5.759 6.863 26.708 1.000 62.300 756 VAL AAA C 1
ATOM 1257 O O . VAL A 1 164 ? 5.377 6.465 25.605 1.000 67.929 756 VAL AAA O 1
ATOM 1261 N N . VAL A 1 165 ? 6.523 7.932 26.914 1.000 60.815 757 VAL AAA N 1
ATOM 1262 C CA . VAL A 1 165 ? 7.255 8.692 25.861 1.000 67.944 757 VAL AAA CA 1
ATOM 1263 C C . VAL A 1 165 ? 8.751 8.587 26.182 1.000 74.643 757 VAL AAA C 1
ATOM 1264 O O . VAL A 1 165 ? 9.095 8.201 27.326 1.000 68.381 757 VAL AAA O 1
ATOM 1268 N N . GLU A 1 166 ? 9.607 8.917 25.214 1.000 77.008 758 GLU AAA N 1
ATOM 1269 C CA . GLU A 1 166 ? 11.086 8.749 25.298 1.000 81.803 758 GLU AAA CA 1
ATOM 1270 C C . GLU A 1 166 ? 11.641 9.552 26.489 1.000 71.315 758 GLU AAA C 1
ATOM 1271 O O . GLU A 1 166 ? 12.700 9.154 27.069 1.000 65.379 758 GLU AAA O 1
ATOM 1277 N N . GLU A 1 167 ? 10.954 10.653 26.809 1.000 60.404 759 GLU AAA N 1
ATOM 1278 C CA . GLU A 1 167 ? 11.339 11.696 27.802 1.000 69.995 759 GLU AAA CA 1
ATOM 1279 C C . GLU A 1 167 ? 11.184 11.145 29.243 1.000 56.233 759 GLU AAA C 1
ATOM 1280 O O . GLU A 1 167 ? 11.769 11.734 30.180 1.000 60.055 759 GLU AAA O 1
ATOM 1286 N N . ASP A 1 168 ? 10.444 10.050 29.381 1.000 56.313 760 ASP AAA N 1
ATOM 1287 C CA . ASP A 1 168 ? 10.224 9.293 30.643 1.000 61.302 760 ASP AAA CA 1
ATOM 1288 C C . ASP A 1 168 ? 11.442 8.429 30.978 1.000 69.948 760 ASP AAA C 1
ATOM 1289 O O . ASP A 1 168 ? 11.529 7.966 32.139 1.000 64.542 760 ASP AAA O 1
ATOM 1294 N N . SER A 1 169 ?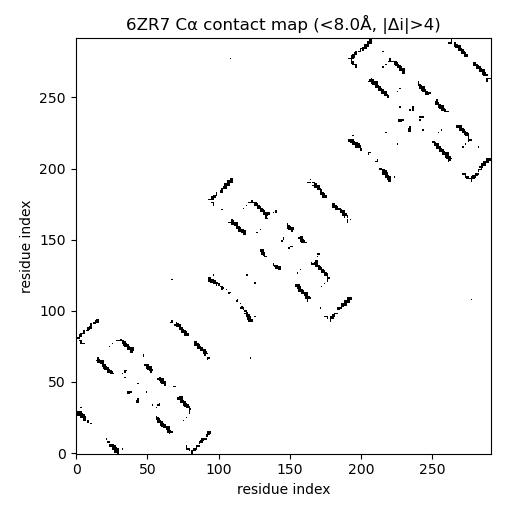 12.335 8.198 30.012 1.000 59.152 761 SER AAA N 1
ATOM 1295 C CA . SER A 1 169 ? 13.552 7.376 30.218 1.000 60.982 761 SER AAA CA 1
ATOM 1296 C C . SER A 1 169 ? 14.429 8.065 31.249 1.000 55.063 761 SER AAA C 1
ATOM 1297 O O . SER A 1 169 ? 14.725 9.265 31.085 1.000 53.699 761 SER AAA O 1
ATOM 1300 N N . GLY A 1 170 ? 14.838 7.327 32.292 1.000 55.038 762 GLY AAA N 1
ATOM 1301 C CA . GLY A 1 170 ? 15.719 7.910 33.321 1.000 55.040 762 GLY AAA CA 1
ATOM 1302 C C . GLY A 1 170 ? 15.629 7.204 34.679 1.000 46.053 762 GLY AAA C 1
ATOM 1303 O O . GLY A 1 170 ? 14.974 6.135 34.757 1.000 50.269 762 GLY AAA O 1
ATOM 1304 N N . TYR A 1 171 ? 16.209 7.843 35.689 1.000 58.048 763 TYR AAA N 1
ATOM 1305 C CA . TYR A 1 171 ? 16.269 7.335 37.091 1.000 56.974 763 TYR AAA CA 1
ATOM 1306 C C . TYR A 1 171 ? 15.022 7.794 37.846 1.000 54.819 763 TYR AAA C 1
ATOM 1307 O O . TYR A 1 171 ? 14.652 8.973 37.762 1.000 62.242 763 TYR AAA O 1
ATOM 1316 N N . TYR A 1 172 ? 14.366 6.850 38.508 1.000 56.922 764 TYR AAA N 1
ATOM 1317 C CA . TYR A 1 172 ? 13.225 7.107 39.416 1.000 54.535 764 TYR AAA CA 1
ATOM 1318 C C . TYR A 1 172 ? 13.606 6.578 40.812 1.000 61.533 764 TYR AAA C 1
ATOM 1319 O O . TYR A 1 172 ? 14.200 5.475 40.920 1.000 52.137 764 TYR AAA O 1
ATOM 1328 N N . LEU A 1 173 ? 13.296 7.332 41.859 1.000 57.922 765 LEU AAA N 1
ATOM 1329 C CA . LEU A 1 173 ? 13.342 6.759 43.235 1.000 64.618 765 LEU AAA CA 1
ATOM 1330 C C . LEU A 1 173 ? 12.075 7.146 43.992 1.000 69.175 765 LEU AAA C 1
ATOM 1331 O O . LEU A 1 173 ? 11.227 7.971 43.520 1.000 51.859 765 LEU AAA O 1
ATOM 1336 N N . CYS A 1 174 ? 11.997 6.574 45.178 1.000 75.696 766 CYS AAA N 1
ATOM 1337 C CA . CYS A 1 174 ? 10.776 6.444 45.983 1.000 76.641 766 CYS AAA CA 1
ATOM 1338 C C . CYS A 1 174 ? 11.173 6.773 47.422 1.000 75.445 766 CYS AAA C 1
ATOM 1339 O O . CYS A 1 174 ? 12.121 6.138 47.913 1.000 80.837 766 CYS AAA O 1
ATOM 1342 N N . LYS A 1 175 ? 10.618 7.846 47.979 1.000 75.840 767 LYS AAA N 1
ATOM 1343 C CA . LYS A 1 175 ? 10.793 8.230 49.399 1.000 80.798 767 LYS AAA CA 1
ATOM 1344 C C . LYS A 1 175 ? 9.509 7.855 50.155 1.000 80.456 767 LYS AAA C 1
ATOM 1345 O O . LYS A 1 175 ? 8.393 8.132 49.636 1.000 64.509 767 LYS AAA O 1
ATOM 1351 N N . VAL A 1 176 ? 9.669 7.250 51.334 1.000 75.382 768 VAL AAA N 1
ATOM 1352 C CA . VAL A 1 176 ? 8.553 6.859 52.248 1.000 76.925 768 VAL AAA CA 1
ATOM 1353 C C . VAL A 1 176 ? 8.751 7.522 53.619 1.000 76.650 768 VAL AAA C 1
ATOM 1354 O O . VAL A 1 176 ? 9.896 7.551 54.127 1.000 67.875 768 VAL AAA O 1
ATOM 1358 N N . SER A 1 177 ? 7.677 8.056 54.192 1.000 81.913 769 SER AAA N 1
ATOM 1359 C CA . SER A 1 177 ? 7.659 8.543 55.590 1.000 74.732 769 SER AAA CA 1
ATOM 1360 C C . SER A 1 177 ? 6.340 8.144 56.239 1.000 87.610 769 SER AAA C 1
ATOM 1361 O O . SER A 1 177 ? 5.333 7.950 55.499 1.000 72.315 769 SER AAA O 1
ATOM 1364 N N . ASN A 1 178 ? 6.412 7.931 57.555 1.000 79.852 770 ASN AAA N 1
ATOM 1365 C CA . ASN A 1 178 ? 5.267 7.878 58.493 1.000 76.863 770 ASN AAA CA 1
ATOM 1366 C C . ASN A 1 178 ? 5.770 8.565 59.766 1.000 75.747 770 ASN AAA C 1
ATOM 1367 O O . ASN A 1 178 ? 6.884 9.122 59.731 1.000 73.634 770 ASN AAA O 1
ATOM 1372 N N . ASP A 1 179 ? 4.988 8.517 60.845 1.000 96.763 771 ASP AAA N 1
ATOM 1373 C CA . ASP A 1 179 ? 5.293 9.197 62.135 1.000 93.557 771 ASP AAA CA 1
ATOM 1374 C C . ASP A 1 179 ? 6.634 8.683 62.686 1.000 80.736 771 ASP AAA C 1
ATOM 1375 O O . ASP A 1 179 ? 7.339 9.479 63.308 1.000 95.931 771 ASP AAA O 1
ATOM 1380 N N . VAL A 1 180 ? 6.974 7.411 62.446 1.000 77.864 772 VAL AAA N 1
ATOM 1381 C CA . VAL A 1 180 ? 8.091 6.664 63.109 1.000 89.174 772 VAL AAA CA 1
ATOM 1382 C C . VAL A 1 180 ? 9.425 7.039 62.460 1.000 90.585 772 VAL AAA C 1
ATOM 1383 O O . VAL A 1 180 ? 10.419 7.136 63.200 1.000 79.607 772 VAL AAA O 1
ATOM 1387 N N . GLY A 1 181 ? 9.459 7.157 61.127 1.000 90.109 773 GLY AAA N 1
ATOM 1388 C CA . GLY A 1 181 ? 10.666 7.580 60.387 1.000 80.241 773 GLY AAA CA 1
ATOM 1389 C C . GLY A 1 181 ? 10.416 7.848 58.905 1.000 81.313 773 GLY AAA C 1
ATOM 1390 O O . GLY A 1 181 ? 9.243 8.047 58.449 1.000 66.631 773 GLY AAA O 1
ATOM 1391 N N . ALA A 1 182 ? 11.505 7.873 58.149 1.000 78.669 774 ALA AAA N 1
ATOM 1392 C CA . ALA A 1 182 ? 11.486 8.063 56.684 1.000 73.483 774 ALA AAA CA 1
ATOM 1393 C C . ALA A 1 182 ? 12.547 7.154 56.077 1.000 67.133 774 ALA AAA C 1
ATOM 1394 O O . ALA A 1 182 ? 13.463 6.653 56.800 1.000 60.074 774 ALA AAA O 1
ATOM 1396 N N . ASP A 1 183 ? 12.416 6.941 54.781 1.000 60.807 775 ASP AAA N 1
ATOM 1397 C CA . ASP A 1 183 ? 13.446 6.219 54.006 1.000 64.188 775 ASP AAA CA 1
ATOM 1398 C C . ASP A 1 183 ? 13.363 6.689 52.541 1.000 73.288 775 ASP AAA C 1
ATOM 1399 O O . ASP A 1 183 ? 12.293 7.221 52.126 1.000 58.459 775 ASP AAA O 1
ATOM 1404 N N . VAL A 1 184 ? 14.466 6.534 51.809 1.000 77.531 776 VAL AAA N 1
ATOM 1405 C CA . VAL A 1 184 ? 14.635 6.928 50.377 1.000 71.199 776 VAL AAA CA 1
ATOM 1406 C C . VAL A 1 184 ? 15.129 5.670 49.670 1.000 59.012 776 VAL AAA C 1
ATOM 1407 O O . VAL A 1 184 ? 16.199 5.183 50.056 1.000 60.901 776 VAL AAA O 1
ATOM 1411 N N . SER A 1 185 ? 14.335 5.107 48.765 1.000 60.657 777 SER AAA N 1
ATOM 1412 C CA . SER A 1 185 ? 14.713 3.906 47.980 1.000 64.834 777 SER AAA CA 1
ATOM 1413 C C . SER A 1 185 ? 15.990 4.220 47.219 1.000 61.053 777 SER AAA C 1
ATOM 1414 O O . SER A 1 185 ? 16.317 5.439 47.065 1.000 60.342 777 SER AAA O 1
ATOM 1417 N N . LYS A 1 186 ? 16.684 3.172 46.788 1.000 64.228 778 LYS AAA N 1
ATOM 1418 C CA . LYS A 1 186 ? 17.718 3.270 45.738 1.000 75.603 778 LYS AAA CA 1
ATOM 1419 C C . LYS A 1 186 ? 16.936 3.589 44.461 1.000 71.872 778 LYS AAA C 1
ATOM 1420 O O . LYS A 1 186 ? 15.734 3.192 44.367 1.000 61.614 778 LYS AAA O 1
ATOM 1426 N N . SER A 1 187 ? 17.547 4.323 43.544 1.000 78.964 779 SER AAA N 1
ATOM 1427 C CA . SER A 1 187 ? 16.944 4.593 42.219 1.000 69.893 779 SER AAA CA 1
ATOM 1428 C C . SER A 1 187 ? 16.883 3.293 41.406 1.000 72.288 779 SER AAA C 1
ATOM 1429 O O . SER A 1 187 ? 17.656 2.334 41.687 1.000 64.035 779 SER AAA O 1
ATOM 1432 N N . MET A 1 188 ? 15.920 3.235 40.492 1.000 62.330 780 MET AAA N 1
ATOM 1433 C CA . MET A 1 188 ? 15.876 2.258 39.383 1.000 57.459 780 MET AAA CA 1
ATOM 1434 C C . MET A 1 188 ? 15.971 3.056 38.073 1.000 63.887 780 MET AAA C 1
ATOM 1435 O O . MET A 1 188 ? 15.730 4.274 38.103 1.000 57.358 780 MET AAA O 1
ATOM 1440 N N . TYR A 1 189 ? 16.356 2.403 36.980 1.000 63.183 781 TYR AAA N 1
ATOM 1441 C CA . TYR A 1 189 ? 16.455 3.047 35.643 1.000 63.247 781 TYR AAA CA 1
ATOM 1442 C C . TYR A 1 189 ? 15.346 2.524 34.731 1.000 55.766 781 TYR AAA C 1
ATOM 1443 O O . TYR A 1 189 ? 15.173 1.281 34.572 1.000 58.167 781 TYR AAA O 1
ATOM 1452 N N . LEU A 1 190 ? 14.545 3.458 34.205 1.000 53.716 782 LEU AAA N 1
ATOM 1453 C CA . LEU A 1 190 ? 13.468 3.115 33.254 1.000 60.674 782 LEU AAA CA 1
ATOM 1454 C C . LEU A 1 190 ? 14.054 3.271 31.851 1.000 60.837 782 LEU AAA C 1
ATOM 1455 O O . LEU A 1 190 ? 14.512 4.401 31.527 1.000 57.738 782 LEU AAA O 1
ATOM 1460 N N A THR A 1 191 ? 14.081 2.186 31.069 0.500 60.473 783 THR AAA N 1
ATOM 1461 N N B THR A 1 191 ? 14.037 2.194 31.068 0.500 64.574 783 THR AAA N 1
ATOM 1462 C CA A THR A 1 191 ? 14.471 2.216 29.628 0.500 60.909 783 THR AAA CA 1
ATOM 1463 C CA B THR A 1 191 ? 14.458 2.205 29.642 0.500 68.897 783 THR AAA CA 1
ATOM 1464 C C A THR A 1 191 ? 13.187 2.207 28.793 0.500 55.738 783 THR AAA C 1
ATOM 1465 C C B THR A 1 191 ? 13.191 2.195 28.781 0.500 59.639 783 THR AAA C 1
ATOM 1466 O O A THR A 1 191 ? 12.350 1.293 28.971 0.500 58.153 783 THR AAA O 1
ATOM 1467 O O B THR A 1 191 ? 12.362 1.271 28.937 0.500 60.828 783 THR AAA O 1
ATOM 1474 N N . VAL A 1 192 ? 13.028 3.214 27.940 1.000 61.759 784 VAL AAA N 1
ATOM 1475 C CA A VAL A 1 192 ? 11.902 3.298 26.960 0.600 64.849 784 VAL AAA CA 1
ATOM 1476 C CA B VAL A 1 192 ? 11.901 3.290 26.966 0.400 61.347 784 VAL AAA CA 1
ATOM 1477 C C . VAL A 1 192 ? 12.340 2.613 25.655 1.000 55.015 784 VAL AAA C 1
ATOM 1478 O O . VAL A 1 192 ? 13.280 3.125 25.023 1.000 57.927 784 VAL AAA O 1
ATOM 1485 N N . LYS A 1 193 ? 11.698 1.493 25.327 1.000 58.801 785 LYS AAA N 1
ATOM 1486 C CA . LYS A 1 193 ? 11.881 0.724 24.064 1.000 68.250 785 LYS AAA CA 1
ATOM 1487 C C . LYS A 1 193 ? 11.024 1.366 22.956 1.000 69.742 785 LYS AAA C 1
ATOM 1488 O O . LYS A 1 193 ? 9.829 1.551 23.199 1.000 66.634 785 LYS AAA O 1
ATOM 1494 N N . ILE A 1 194 ? 11.622 1.693 21.802 1.000 64.779 786 ILE AAA N 1
ATOM 1495 C CA . ILE A 1 194 ? 10.944 2.381 20.659 1.000 56.044 786 ILE AAA CA 1
ATOM 1496 C C . ILE A 1 194 ? 10.601 1.388 19.549 1.000 61.144 786 ILE AAA C 1
ATOM 1497 O O . ILE A 1 194 ? 11.501 0.862 18.883 1.000 58.004 786 ILE AAA O 1
ATOM 1502 N N . PRO A 1 195 ? 9.299 1.072 19.338 1.000 59.027 787 PRO AAA N 1
ATOM 1503 C CA . PRO A 1 195 ? 8.856 0.294 18.173 1.000 56.859 787 PRO AAA CA 1
ATOM 1504 C C . PRO A 1 195 ? 9.335 0.977 16.873 1.000 51.043 787 PRO AAA C 1
ATOM 1505 O O . PRO A 1 195 ? 9.623 2.212 16.861 1.000 48.319 787 PRO AAA O 1
ATOM 1509 N N . ALA A 1 196 ? 9.562 0.169 15.833 1.000 49.512 788 ALA AAA N 1
ATOM 1510 C CA . ALA A 1 196 ? 10.100 0.657 14.542 1.000 46.541 788 ALA AAA CA 1
ATOM 1511 C C . ALA A 1 196 ? 9.106 1.694 14.001 1.000 44.314 788 ALA AAA C 1
ATOM 1512 O O . ALA A 1 196 ? 7.914 1.400 13.9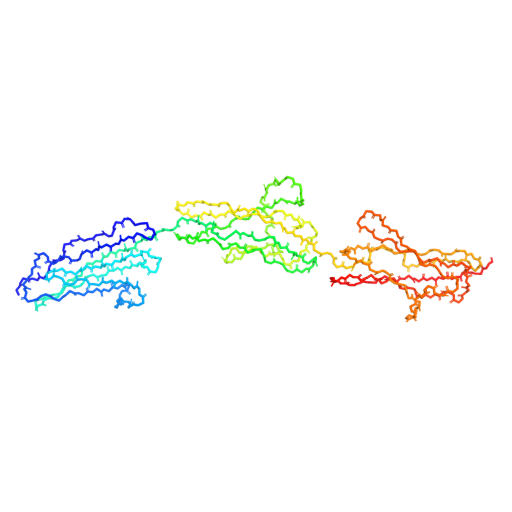99 1.000 41.085 788 ALA AAA O 1
ATOM 1514 N N . MET A 1 197 ? 9.576 2.901 13.732 1.000 43.193 789 MET AAA N 1
ATOM 1515 C CA . MET A 1 197 ? 8.769 4.014 13.164 1.000 48.457 789 MET AAA CA 1
ATOM 1516 C C . MET A 1 197 ? 9.425 4.518 11.906 1.000 51.604 789 MET AAA C 1
ATOM 1517 O O . MET A 1 197 ? 10.674 4.665 11.919 1.000 54.144 789 MET AAA O 1
ATOM 1522 N N . ILE A 1 198 ? 8.625 4.744 10.873 1.000 43.218 790 ILE AAA N 1
ATOM 1523 C CA . ILE A 1 198 ? 9.082 5.503 9.680 1.000 40.476 790 ILE AAA CA 1
ATOM 1524 C C . ILE A 1 198 ? 8.735 6.957 9.962 1.000 46.928 790 ILE AAA C 1
ATOM 1525 O O . ILE A 1 198 ? 7.541 7.294 10.064 1.000 44.879 790 ILE AAA O 1
ATOM 1530 N N . THR A 1 199 ? 9.724 7.814 10.070 1.000 45.149 791 THR AAA N 1
ATOM 1531 C CA . THR A 1 199 ? 9.493 9.153 10.627 1.000 51.833 791 THR AAA CA 1
ATOM 1532 C C . THR A 1 199 ? 9.462 10.154 9.510 1.000 48.496 791 THR AAA C 1
ATOM 1533 O O . THR A 1 199 ? 8.902 11.241 9.727 1.000 54.164 791 THR AAA O 1
ATOM 1537 N N . SER A 1 200 ? 10.034 9.850 8.356 1.000 43.234 792 SER AAA N 1
ATOM 1538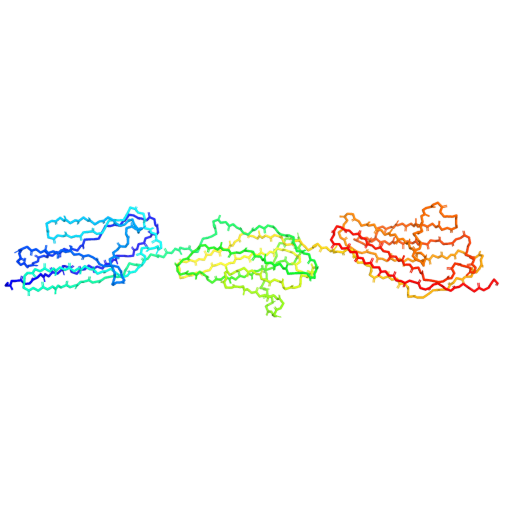 C CA . SER A 1 200 ? 10.126 10.893 7.326 1.000 39.740 792 SER AAA CA 1
ATOM 1539 C C . SER A 1 200 ? 10.357 10.267 5.957 1.000 49.617 792 SER AAA C 1
ATOM 1540 O O . SER A 1 200 ? 11.114 9.268 5.913 1.000 42.685 792 SER AAA O 1
ATOM 1543 N N . TYR A 1 201 ? 9.699 10.815 4.928 1.000 39.372 793 TYR AAA N 1
ATOM 1544 C CA . TYR A 1 201 ? 9.748 10.436 3.496 1.000 42.155 793 TYR AAA CA 1
ATOM 1545 C C . TYR A 1 201 ? 8.967 11.514 2.743 1.000 41.048 793 TYR AAA C 1
ATOM 1546 O O . TYR A 1 201 ? 8.008 12.089 3.263 1.000 44.880 793 TYR AAA O 1
ATOM 1555 N N . PRO A 1 202 ? 9.290 11.672 1.461 1.000 38.111 794 PRO AAA N 1
ATOM 1556 C CA . PRO A 1 202 ? 8.512 12.502 0.555 1.000 43.650 794 PRO AAA CA 1
ATOM 1557 C C . PRO A 1 202 ? 7.173 11.812 0.292 1.000 41.225 794 PRO AAA C 1
ATOM 1558 O O . PRO A 1 202 ? 7.133 10.636 0.118 1.000 45.303 794 PRO AAA O 1
ATOM 1562 N N . ASN A 1 203 ? 6.108 12.568 0.231 1.000 35.752 795 ASN AAA N 1
ATOM 1563 C CA . ASN A 1 203 ? 4.811 11.935 -0.061 1.000 36.132 795 ASN AAA CA 1
ATOM 1564 C C . ASN A 1 203 ? 4.776 11.577 -1.546 1.000 32.746 795 ASN AAA C 1
ATOM 1565 O O . ASN A 1 203 ? 4.131 10.562 -1.879 1.000 34.116 795 ASN AAA O 1
ATOM 1570 N N . THR A 1 204 ? 5.206 12.482 -2.398 1.000 32.568 796 THR AAA N 1
ATOM 1571 C CA . THR A 1 204 ? 5.176 12.346 -3.878 1.000 34.469 796 THR AAA CA 1
ATOM 1572 C C . THR A 1 204 ? 6.456 12.917 -4.423 1.000 40.611 796 THR AAA C 1
ATOM 1573 O O . THR A 1 204 ? 6.989 13.916 -3.860 1.000 37.542 796 THR AAA O 1
ATOM 1577 N N . THR A 1 205 ? 6.968 12.301 -5.475 1.000 36.504 797 THR AAA N 1
ATOM 1578 C CA . THR A 1 205 ? 8.267 12.693 -6.047 1.000 36.778 797 THR AAA CA 1
ATOM 1579 C C . THR A 1 205 ? 8.233 12.388 -7.539 1.000 39.847 797 THR AAA C 1
ATOM 1580 O O . THR A 1 205 ? 7.470 11.531 -7.968 1.000 43.027 797 THR AAA O 1
ATOM 1584 N N . LEU A 1 206 ? 9.060 13.106 -8.294 1.000 38.809 798 LEU AAA N 1
ATOM 1585 C CA . LEU A 1 206 ? 9.067 13.022 -9.760 1.000 41.900 798 LEU AAA CA 1
ATOM 1586 C C . LEU A 1 206 ? 10.473 12.619 -10.249 1.000 40.176 798 LEU AAA C 1
ATOM 1587 O O . LEU A 1 206 ? 11.487 13.092 -9.722 1.000 47.885 798 LEU AAA O 1
ATOM 1592 N N . ALA A 1 207 ? 10.487 11.730 -11.220 1.000 45.413 799 ALA AAA N 1
ATOM 1593 C CA . ALA A 1 207 ? 11.692 11.237 -11.919 1.000 51.852 799 ALA AAA CA 1
ATOM 1594 C C . ALA A 1 207 ? 11.547 11.538 -13.415 1.000 47.173 799 ALA AAA C 1
ATOM 1595 O O . ALA A 1 207 ? 10.407 11.718 -13.869 1.000 50.178 799 ALA AAA O 1
ATOM 1597 N N . THR A 1 208 ? 12.678 11.560 -14.115 1.000 51.445 800 THR AAA N 1
ATOM 1598 C CA . THR A 1 208 ? 12.760 11.579 -15.610 1.000 51.045 800 THR AAA CA 1
ATOM 1599 C C . THR A 1 208 ? 13.259 10.232 -16.155 1.000 51.676 800 THR AAA C 1
ATOM 1600 O O . THR A 1 208 ? 14.349 9.809 -15.714 1.000 53.708 800 THR AAA O 1
ATOM 1604 N N . GLN A 1 209 ? 12.498 9.596 -17.049 1.000 49.633 801 GLN AAA N 1
ATOM 1605 C CA . GLN A 1 209 ? 12.898 8.457 -17.916 1.000 58.681 801 GLN AAA CA 1
ATOM 1606 C C . GLN A 1 209 ? 14.385 8.617 -18.252 1.000 61.868 801 GLN AAA C 1
ATOM 1607 O O . GLN A 1 209 ? 14.826 9.771 -18.560 1.000 52.747 801 GLN AAA O 1
ATOM 1613 N N . GLY A 1 210 ? 15.141 7.534 -18.059 1.000 58.345 802 GLY AAA N 1
ATOM 1614 C CA . GLY A 1 210 ? 16.570 7.448 -18.388 1.000 57.675 802 GLY AAA CA 1
ATOM 1615 C C . GLY A 1 210 ? 17.433 8.078 -17.330 1.000 59.684 802 GLY AAA C 1
ATOM 1616 O O . GLY A 1 210 ? 18.659 7.968 -17.455 1.000 59.953 802 GLY AAA O 1
ATOM 1617 N N . GLN A 1 211 ? 16.867 8.681 -16.277 1.000 57.695 803 GL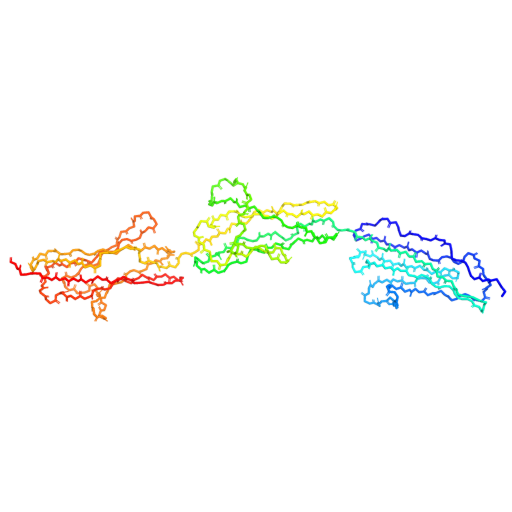N AAA N 1
ATOM 1618 C CA . GLN A 1 211 ? 17.718 9.283 -15.217 1.000 49.897 803 GLN AAA CA 1
ATOM 1619 C C . GLN A 1 211 ? 17.692 8.382 -13.969 1.000 47.722 803 GLN AAA C 1
ATOM 1620 O O . GLN A 1 211 ? 16.870 7.458 -13.924 1.000 48.192 803 GLN AAA O 1
ATOM 1626 N N . LYS A 1 212 ? 18.653 8.614 -13.092 1.000 47.083 804 LYS AAA N 1
ATOM 1627 C CA . LYS A 1 212 ? 18.751 8.051 -11.724 1.000 54.162 804 LYS AAA CA 1
ATOM 1628 C C . LYS A 1 212 ? 17.626 8.683 -10.898 1.000 49.773 804 LYS AAA C 1
ATOM 1629 O O . LYS A 1 212 ? 17.392 9.888 -11.029 1.000 44.831 804 LYS AAA O 1
ATOM 1635 N N . LYS A 1 213 ? 16.957 7.917 -10.055 1.000 41.423 805 LYS AAA N 1
ATOM 1636 C CA . LYS A 1 213 ? 16.044 8.495 -9.030 1.000 42.970 805 LYS AAA CA 1
ATOM 1637 C C . LYS A 1 213 ? 16.376 7.857 -7.686 1.000 44.572 805 LYS AAA C 1
ATOM 1638 O O . LYS A 1 213 ? 16.552 6.622 -7.674 1.000 40.747 805 LYS AAA O 1
ATOM 1644 N N . GLU A 1 214 ? 16.449 8.647 -6.630 1.000 40.152 806 GLU AAA N 1
ATOM 1645 C CA . GLU A 1 214 ? 16.664 8.126 -5.271 1.000 39.848 806 GLU AAA CA 1
ATOM 1646 C C . GLU A 1 214 ? 15.441 8.576 -4.468 1.000 38.550 806 GLU AAA C 1
ATOM 1647 O O . GLU A 1 214 ? 14.938 9.709 -4.718 1.000 40.061 806 GLU AAA O 1
ATOM 1653 N N . MET A 1 215 ? 14.903 7.672 -3.668 1.000 36.643 807 MET AAA N 1
ATOM 1654 C CA . MET A 1 215 ? 13.840 7.970 -2.679 1.000 36.611 807 MET AAA CA 1
ATOM 1655 C C . MET A 1 215 ? 14.363 7.460 -1.339 1.000 36.161 807 MET AAA C 1
ATOM 1656 O O . MET A 1 215 ? 14.897 6.296 -1.310 1.000 36.252 807 MET AAA O 1
ATOM 1661 N N . SER A 1 216 ? 14.197 8.195 -0.261 1.000 34.917 808 SER AAA N 1
ATOM 1662 C CA . SER A 1 216 ? 14.680 7.783 1.080 1.000 40.684 808 SER AAA CA 1
ATOM 1663 C C . SER A 1 216 ? 13.555 7.799 2.086 1.000 43.521 808 SER AAA C 1
ATOM 1664 O O . SER A 1 216 ? 12.682 8.706 2.028 1.000 38.156 808 SER AAA O 1
ATOM 1667 N N . CYS A 1 217 ? 13.656 6.900 3.038 1.000 36.808 809 CYS AAA N 1
ATOM 1668 C CA . CYS A 1 217 ? 12.816 6.824 4.247 1.000 37.525 809 CYS AAA CA 1
ATOM 1669 C C . CYS A 1 217 ? 13.737 6.870 5.441 1.000 44.059 809 CYS AAA C 1
ATOM 1670 O O . CYS A 1 217 ? 14.776 6.186 5.376 1.000 40.938 809 CYS AAA O 1
ATOM 1673 N N . THR A 1 218 ? 13.349 7.581 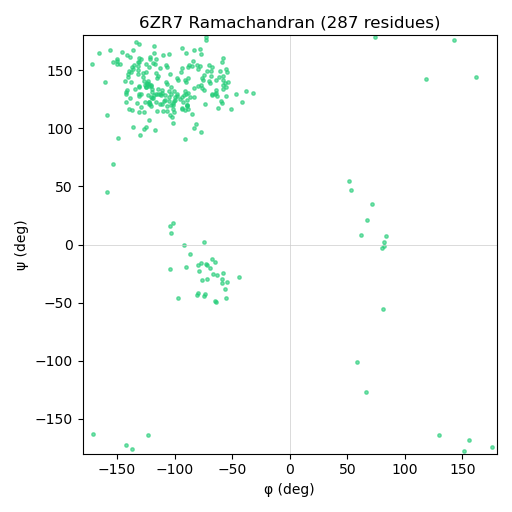6.501 1.000 39.910 810 THR AAA N 1
ATOM 1674 C CA . THR A 1 218 ? 14.067 7.550 7.802 1.000 40.450 810 THR AAA CA 1
ATOM 1675 C C . THR A 1 218 ? 13.324 6.751 8.847 1.000 45.810 810 THR AAA C 1
ATOM 1676 O O . THR A 1 218 ? 12.106 6.993 9.042 1.000 44.411 810 THR AAA O 1
ATOM 1680 N N . ALA A 1 219 ? 13.997 5.784 9.461 1.000 39.796 811 ALA AAA N 1
ATOM 1681 C CA . ALA A 1 219 ? 13.404 4.899 10.461 1.000 41.737 811 ALA AAA CA 1
ATOM 1682 C C . ALA A 1 219 ? 14.112 5.140 11.802 1.000 50.516 811 ALA AAA C 1
ATOM 1683 O O . ALA A 1 219 ? 15.289 5.542 11.798 1.000 48.499 811 ALA AAA O 1
ATOM 1685 N N . HIS A 1 220 ? 13.358 4.977 12.894 1.000 51.117 812 HIS AAA N 1
ATOM 1686 C CA . HIS A 1 220 ? 13.826 5.035 14.302 1.000 52.063 812 HIS AAA CA 1
ATOM 1687 C C . HIS A 1 220 ? 13.319 3.781 14.965 1.000 50.156 812 HIS AAA C 1
ATOM 1688 O O . HIS A 1 220 ? 12.319 3.241 14.513 1.000 49.548 812 HIS AAA O 1
ATOM 1695 N N . GLY A 1 221 ? 13.938 3.413 16.075 1.000 51.344 813 GLY AAA N 1
ATOM 1696 C CA . GLY A 1 221 ? 13.475 2.310 16.911 1.000 53.847 813 GLY AAA CA 1
ATOM 1697 C C . GLY A 1 221 ? 14.657 1.548 17.464 1.000 51.589 813 GLY AAA C 1
ATOM 1698 O O . GLY A 1 221 ? 15.754 1.854 17.052 1.000 50.701 813 GLY AAA O 1
ATOM 1699 N N . GLU A 1 222 ? 14.368 0.571 18.316 1.000 59.334 814 GLU AAA N 1
ATOM 1700 C CA . GLU A 1 222 ? 15.352 -0.382 18.885 1.000 62.626 814 GLU AAA CA 1
ATOM 1701 C C . GLU A 1 222 ? 16.032 -1.093 17.706 1.000 69.234 814 GLU AAA C 1
ATOM 1702 O O . GLU A 1 222 ? 15.346 -1.275 16.719 1.000 54.406 814 GLU AAA O 1
ATOM 1708 N N . LYS A 1 223 ? 17.340 -1.365 17.774 1.000 61.860 815 LYS AAA N 1
ATOM 1709 C CA . LYS A 1 223 ? 18.055 -2.275 16.835 1.000 55.327 815 LYS AAA CA 1
ATOM 1710 C C . LYS A 1 223 ? 17.976 -3.699 17.379 1.000 66.371 815 LYS AAA C 1
ATOM 1711 O O . LYS A 1 223 ? 17.742 -3.917 18.569 1.000 65.392 815 LYS AAA O 1
ATOM 1717 N N . PRO A 1 224 ? 18.036 -4.734 16.510 1.000 65.616 816 PRO AAA N 1
ATOM 1718 C CA . PRO A 1 224 ? 18.151 -4.530 15.066 1.000 60.478 816 PRO AAA CA 1
ATOM 1719 C C . PRO A 1 224 ? 16.816 -4.063 14.453 1.000 50.411 816 PRO AAA C 1
ATOM 1720 O O . PRO A 1 224 ? 15.766 -4.484 14.919 1.000 53.663 816 PRO AAA O 1
ATOM 1724 N N . ILE A 1 225 ? 16.888 -3.219 13.433 1.000 48.378 817 ILE AAA N 1
ATOM 1725 C CA . ILE A 1 225 ? 15.708 -2.789 12.616 1.000 51.617 817 ILE AAA CA 1
ATOM 1726 C C . ILE A 1 225 ? 15.954 -3.078 11.126 1.000 46.909 817 ILE AAA C 1
ATOM 1727 O O . ILE A 1 225 ? 17.105 -2.916 10.664 1.000 55.612 817 ILE AAA O 1
ATOM 1732 N N . ILE A 1 226 ? 14.955 -3.627 10.454 1.000 45.365 818 ILE AAA N 1
ATOM 1733 C CA . ILE A 1 226 ? 15.026 -3.994 9.004 1.000 43.885 818 ILE AAA CA 1
ATOM 1734 C C . ILE A 1 226 ? 14.100 -3.051 8.237 1.000 45.648 818 ILE AAA C 1
ATOM 1735 O O . ILE A 1 226 ? 12.900 -2.917 8.670 1.000 41.476 818 ILE AAA O 1
ATOM 1740 N N . VAL A 1 227 ? 14.603 -2.450 7.158 1.000 45.862 819 VAL AAA N 1
ATOM 1741 C CA . VAL A 1 227 ? 13.764 -1.673 6.217 1.000 45.549 819 VAL AAA CA 1
ATOM 1742 C C . VAL A 1 227 ? 13.681 -2.410 4.898 1.000 47.264 819 VAL AAA C 1
ATOM 1743 O O . VAL A 1 227 ? 14.692 -2.786 4.351 1.000 48.438 819 VAL AAA O 1
ATOM 1747 N N . ARG A 1 228 ? 12.482 -2.744 4.489 1.000 37.140 820 ARG AAA N 1
ATOM 1748 C CA . ARG A 1 228 ? 12.289 -3.328 3.149 1.000 39.210 820 ARG AAA CA 1
ATOM 1749 C C . ARG A 1 228 ? 11.419 -2.405 2.297 1.000 39.904 820 ARG AAA C 1
ATOM 1750 O O . ARG A 1 228 ? 10.622 -1.601 2.815 1.000 40.134 820 ARG AAA O 1
ATOM 1758 N N . TRP A 1 229 ? 11.587 -2.523 1.009 1.000 35.848 821 TRP AAA N 1
ATOM 1759 C CA . TRP A 1 229 ? 10.815 -1.685 0.074 1.000 36.540 821 TRP AAA CA 1
ATOM 1760 C C . TRP A 1 229 ? 9.874 -2.610 -0.691 1.000 43.494 821 TRP AAA C 1
ATOM 1761 O O . TRP A 1 229 ? 10.269 -3.769 -0.986 1.000 38.491 821 TRP AAA O 1
ATOM 1772 N N . GLU A 1 230 ? 8.751 -2.076 -1.127 1.000 39.038 822 GLU AAA N 1
ATOM 1773 C CA . GLU A 1 230 ? 7.752 -2.790 -1.966 1.000 38.656 822 GLU AAA CA 1
ATOM 1774 C C . GLU A 1 230 ? 7.268 -1.837 -3.058 1.000 43.368 822 GLU AAA C 1
ATOM 1775 O O . GLU A 1 230 ? 7.304 -0.657 -2.840 1.000 40.147 822 GLU AAA O 1
ATOM 1781 N N . LYS A 1 231 ? 6.915 -2.341 -4.222 1.000 43.889 823 LYS AAA N 1
ATOM 1782 C CA . LYS A 1 231 ? 6.288 -1.572 -5.324 1.000 44.586 823 LYS AAA CA 1
ATOM 1783 C C . LYS A 1 231 ? 4.954 -2.273 -5.603 1.000 54.095 823 LYS AAA C 1
ATOM 1784 O O . LYS A 1 231 ? 5.003 -3.445 -5.950 1.000 47.764 823 LYS AAA O 1
ATOM 1790 N N . GLU A 1 232 ? 3.822 -1.681 -5.231 1.000 64.157 824 GLU AAA N 1
ATOM 1791 C CA . GLU A 1 232 ? 2.483 -2.302 -5.471 1.000 73.272 824 GLU AAA CA 1
ATOM 1792 C C . GLU A 1 232 ? 2.457 -3.752 -4.942 1.000 63.133 824 GLU AAA C 1
ATOM 1793 O O . GLU A 1 232 ? 2.208 -4.651 -5.727 1.000 71.874 824 GLU AAA O 1
ATOM 1799 N N . ASP A 1 233 ? 2.790 -3.964 -3.666 1.000 69.529 825 ASP AAA N 1
ATOM 1800 C CA . ASP A 1 233 ? 2.812 -5.272 -2.934 1.000 63.597 825 ASP AAA CA 1
ATOM 1801 C C . ASP A 1 233 ? 3.809 -6.326 -3.499 1.000 66.779 825 ASP AAA C 1
ATOM 1802 O O . ASP A 1 233 ? 3.784 -7.430 -2.968 1.000 64.193 825 ASP AAA O 1
ATOM 1807 N N . ARG A 1 234 ? 4.706 -6.046 -4.461 1.000 57.797 826 ARG AAA N 1
ATOM 1808 C CA . ARG A 1 234 ? 5.884 -6.932 -4.759 1.000 54.222 826 ARG AAA CA 1
ATOM 1809 C C . ARG A 1 234 ? 7.100 -6.429 -3.952 1.000 47.526 826 ARG AAA C 1
ATOM 1810 O O . ARG A 1 234 ? 7.388 -5.220 -4.109 1.000 41.737 826 ARG AAA O 1
ATOM 1818 N N . ILE A 1 235 ? 7.783 -7.282 -3.156 1.000 45.677 827 ILE AAA N 1
ATOM 1819 C CA . ILE A 1 235 ? 9.036 -6.924 -2.416 1.000 45.936 827 ILE AAA CA 1
ATOM 1820 C C . ILE A 1 235 ? 10.136 -6.595 -3.419 1.000 43.396 827 ILE AAA C 1
ATOM 1821 O O . ILE A 1 235 ? 10.292 -7.266 -4.453 1.000 48.409 827 ILE AAA O 1
ATOM 1826 N N . ILE A 1 236 ? 10.800 -5.479 -3.236 1.000 38.793 828 ILE AAA N 1
ATOM 1827 C CA . ILE A 1 236 ? 11.974 -5.153 -4.055 1.000 38.713 828 ILE AAA CA 1
ATOM 1828 C C . ILE A 1 236 ? 13.148 -6.002 -3.498 1.000 41.484 828 ILE AAA C 1
ATOM 1829 O O . ILE A 1 236 ? 13.748 -5.651 -2.479 1.000 42.690 828 ILE AAA O 1
ATOM 1834 N N . ASN A 1 237 ? 13.390 -7.121 -4.128 1.000 38.617 829 ASN AAA N 1
ATOM 1835 C CA . ASN A 1 237 ? 14.515 -8.045 -3.770 1.000 43.486 829 ASN AAA CA 1
ATOM 1836 C C . ASN A 1 237 ? 15.818 -7.517 -4.387 1.000 38.622 829 ASN AAA C 1
ATOM 1837 O O . ASN A 1 237 ? 15.813 -6.914 -5.480 1.000 40.270 829 ASN AAA O 1
ATOM 1842 N N . PRO A 1 238 ? 17.002 -7.839 -3.815 1.000 40.286 830 PRO AAA N 1
ATOM 1843 C CA . PRO A 1 238 ? 18.284 -7.389 -4.395 1.000 37.371 830 PRO AAA CA 1
ATOM 1844 C C . PRO A 1 238 ? 18.465 -7.763 -5.856 1.000 35.550 830 PRO AAA C 1
ATOM 1845 O O . PRO A 1 238 ? 19.084 -7.016 -6.556 1.000 41.869 830 PRO AAA O 1
ATOM 1849 N N . GLU A 1 239 ? 17.925 -8.897 -6.282 1.000 40.435 831 GLU AAA N 1
ATOM 1850 C CA . GLU A 1 239 ? 18.244 -9.433 -7.626 1.000 41.707 831 GLU AAA CA 1
ATOM 1851 C C . GLU A 1 239 ? 17.629 -8.517 -8.672 1.000 41.474 831 GLU AAA C 1
ATOM 1852 O O . GLU A 1 239 ? 18.002 -8.608 -9.860 1.000 42.110 831 GLU AAA O 1
ATOM 1858 N N . MET A 1 240 ? 16.630 -7.702 -8.293 1.000 40.800 832 MET AAA N 1
ATOM 1859 C CA . MET A 1 240 ? 15.996 -6.779 -9.270 1.000 46.320 832 MET AAA CA 1
ATOM 1860 C C . MET A 1 240 ? 17.017 -5.875 -9.952 1.000 45.862 832 MET AAA C 1
ATOM 1861 O O . MET A 1 240 ? 17.782 -5.205 -9.257 1.000 44.250 832 MET AAA O 1
ATOM 1866 N N . ALA A 1 241 ? 17.013 -5.832 -11.294 1.000 43.845 833 ALA AAA N 1
ATOM 1867 C CA . ALA A 1 241 ? 18.115 -5.265 -12.104 1.000 46.378 833 ALA AAA CA 1
ATOM 1868 C C . ALA A 1 241 ? 18.339 -3.753 -11.929 1.000 52.584 833 ALA AAA C 1
ATOM 1869 O O . ALA A 1 241 ? 19.497 -3.328 -11.829 1.000 59.761 833 ALA AAA O 1
ATOM 1871 N N . ARG A 1 242 ? 17.346 -2.909 -11.991 1.000 47.491 834 ARG AAA N 1
ATOM 1872 C CA . ARG A 1 242 ? 17.727 -1.459 -12.013 1.000 49.402 834 ARG AAA CA 1
ATOM 1873 C C . ARG A 1 242 ? 17.498 -0.792 -10.643 1.000 43.575 834 ARG AAA C 1
ATOM 1874 O O . ARG A 1 242 ? 17.643 0.433 -10.531 1.000 45.141 834 ARG AAA O 1
ATOM 1882 N N . TYR A 1 243 ? 17.209 -1.581 -9.637 1.000 40.292 835 TYR AAA N 1
ATOM 1883 C CA . TYR A 1 243 ? 16.908 -1.111 -8.252 1.000 39.381 835 TYR AAA CA 1
ATOM 1884 C C . TYR A 1 243 ? 18.082 -1.443 -7.346 1.000 39.450 835 TYR AAA C 1
ATOM 1885 O O . TYR A 1 243 ? 18.637 -2.530 -7.458 1.000 37.863 835 TYR AAA O 1
ATOM 1894 N N . LEU A 1 244 ? 18.427 -0.542 -6.446 1.000 37.705 836 LEU AAA N 1
ATOM 1895 C CA . LEU A 1 244 ? 19.474 -0.753 -5.434 1.000 40.789 836 LEU AAA CA 1
ATOM 1896 C C . LEU A 1 244 ? 18.937 -0.129 -4.141 1.000 38.502 836 LEU AAA C 1
ATOM 1897 O O . LEU A 1 244 ? 18.721 1.113 -4.114 1.000 38.045 836 LEU AAA O 1
ATOM 1902 N N . VAL A 1 245 ? 18.728 -0.937 -3.141 1.000 36.572 837 VAL AAA N 1
ATOM 1903 C CA . VAL A 1 245 ? 18.446 -0.464 -1.753 1.000 37.073 837 VAL AAA CA 1
ATOM 1904 C C . VAL A 1 245 ? 19.751 -0.321 -0.991 1.000 42.414 837 VAL AAA C 1
ATOM 1905 O O . VAL A 1 245 ? 20.600 -1.291 -0.965 1.000 38.705 837 VAL AAA O 1
ATOM 1909 N N . SER A 1 246 ? 19.948 0.823 -0.363 1.000 38.744 838 SER AAA N 1
ATOM 1910 C CA . SER A 1 246 ? 21.079 1.033 0.576 1.000 40.831 838 SER AAA CA 1
ATOM 1911 C C . SER A 1 246 ? 20.613 1.639 1.908 1.000 48.160 838 SER AAA C 1
ATOM 1912 O O . SER A 1 246 ? 19.548 2.315 1.944 1.000 43.060 838 SER AAA O 1
ATOM 1915 N N . THR A 1 247 ? 21.403 1.440 2.955 1.000 44.308 839 THR AAA N 1
ATOM 1916 C CA . THR A 1 247 ? 21.111 1.872 4.359 1.000 46.257 839 THR AAA CA 1
ATOM 1917 C C . THR A 1 247 ? 22.299 2.682 4.897 1.000 59.658 839 THR AAA C 1
ATOM 1918 O O . THR A 1 247 ? 23.476 2.443 4.511 1.000 50.566 839 THR AAA O 1
ATOM 1922 N N . LYS A 1 248 ? 22.019 3.696 5.694 1.000 52.422 840 LYS AAA N 1
ATOM 1923 C CA . LYS A 1 248 ? 23.076 4.376 6.464 1.000 57.010 840 LYS AAA CA 1
ATOM 1924 C C . LYS A 1 248 ? 22.501 4.686 7.843 1.000 63.207 840 LYS AAA C 1
ATOM 1925 O O . LYS A 1 248 ? 21.250 4.802 7.972 1.000 46.472 840 LYS AAA O 1
ATOM 1931 N N . GLU A 1 249 ? 23.371 4.640 8.849 1.000 56.402 841 GLU AAA N 1
ATOM 1932 C CA . GLU A 1 249 ? 23.070 5.057 10.237 1.000 51.510 841 GLU AAA CA 1
ATOM 1933 C C . GLU A 1 249 ? 23.520 6.498 10.419 1.000 57.418 841 GLU AAA C 1
ATOM 1934 O O . GLU A 1 249 ? 24.627 6.818 10.040 1.000 68.867 841 GLU AAA O 1
ATOM 1940 N N . VAL A 1 250 ? 22.611 7.352 10.856 1.000 65.298 842 VAL AAA N 1
ATOM 1941 C CA . VAL A 1 250 ? 22.842 8.783 11.186 1.000 64.658 842 VAL AAA CA 1
ATOM 1942 C C . VAL A 1 250 ? 22.315 8.932 12.610 1.000 71.214 842 VAL AAA C 1
ATOM 1943 O O . VAL A 1 250 ? 21.077 8.897 12.799 1.000 69.939 842 VAL AAA O 1
ATOM 1947 N N . GLY A 1 251 ? 23.214 8.911 13.589 1.000 68.334 843 GLY AAA N 1
ATOM 1948 C CA . GLY A 1 251 ? 22.816 8.920 14.998 1.000 63.249 843 GLY AAA CA 1
ATOM 1949 C C . GLY A 1 251 ? 22.095 7.639 15.336 1.000 64.989 843 GLY AAA C 1
ATOM 1950 O O . GLY A 1 251 ? 22.636 6.531 15.032 1.000 58.827 843 GLY AAA O 1
ATOM 1951 N N . GLU A 1 252 ? 20.902 7.763 15.912 1.000 61.349 844 GLU AAA N 1
ATOM 1952 C CA . GLU A 1 252 ? 20.058 6.594 16.278 1.000 66.868 844 GLU AAA CA 1
ATOM 1953 C C . GLU A 1 252 ? 19.112 6.258 15.104 1.000 55.158 844 GLU AAA C 1
ATOM 1954 O O . GLU A 1 252 ? 18.395 5.239 15.206 1.000 65.205 844 GLU AAA O 1
ATOM 1960 N N . GLU A 1 253 ? 19.185 7.019 14.010 1.000 54.853 845 GLU AAA N 1
ATOM 1961 C CA . GLU A 1 253 ? 18.263 6.868 12.851 1.000 55.161 845 GLU AAA CA 1
ATOM 1962 C C . GLU A 1 253 ? 18.917 5.933 11.832 1.000 57.077 845 GLU AAA C 1
ATOM 1963 O O . GLU A 1 253 ? 20.161 5.945 11.687 1.000 51.850 845 GLU AAA O 1
ATOM 1969 N N . VAL A 1 254 ? 18.079 5.247 11.063 1.000 46.952 846 VAL AAA N 1
ATOM 1970 C CA . VAL A 1 254 ? 18.482 4.495 9.859 1.000 42.233 846 VAL AAA CA 1
ATOM 1971 C C . VAL A 1 254 ? 17.830 5.169 8.664 1.000 47.776 846 VAL AAA C 1
ATOM 1972 O O . VAL A 1 254 ? 16.588 5.398 8.706 1.000 46.258 846 VAL AAA O 1
ATOM 1976 N N . ILE A 1 255 ? 18.619 5.468 7.652 1.000 39.357 847 ILE AAA N 1
ATOM 1977 C CA . ILE A 1 255 ? 18.121 6.095 6.401 1.000 39.830 847 ILE AAA CA 1
ATOM 1978 C C . ILE A 1 255 ? 18.225 5.043 5.310 1.000 39.782 847 ILE AAA C 1
ATOM 1979 O O . ILE A 1 255 ? 19.315 4.503 5.080 1.000 40.183 847 ILE AAA O 1
ATOM 1984 N N . SER A 1 256 ? 17.092 4.617 4.783 1.000 36.471 848 SER AAA N 1
ATOM 1985 C CA . SER A 1 256 ? 17.055 3.637 3.666 1.000 36.506 848 SER AAA CA 1
ATOM 1986 C C . SER A 1 256 ? 16.759 4.355 2.351 1.000 37.895 848 SER AAA C 1
ATOM 1987 O O . SER A 1 256 ? 15.746 5.134 2.265 1.000 36.836 848 SER AAA O 1
ATOM 1990 N N . THR A 1 257 ? 17.557 4.114 1.351 1.000 35.064 849 THR AAA N 1
ATOM 1991 C CA . THR A 1 257 ? 17.459 4.737 0.016 1.000 34.389 849 THR AAA CA 1
ATOM 1992 C C . THR A 1 257 ? 17.204 3.648 -1.011 1.000 38.492 849 THR AAA C 1
ATOM 1993 O O . THR A 1 257 ? 17.961 2.613 -1.066 1.000 38.129 849 THR AAA O 1
ATOM 1997 N N . LEU A 1 258 ? 16.182 3.868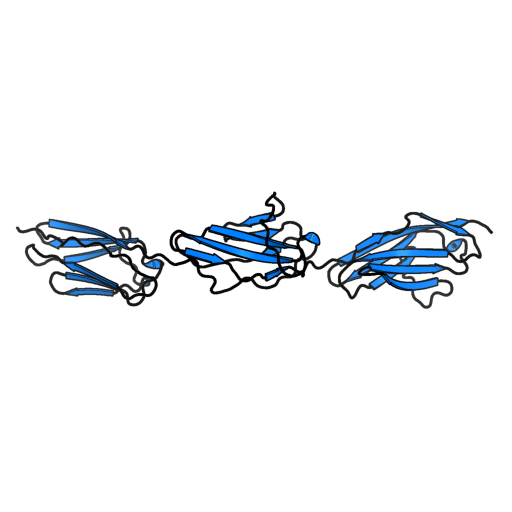 -1.810 1.000 34.684 850 LEU AAA N 1
ATOM 1998 C CA . LEU A 1 258 ? 15.890 3.053 -2.998 1.000 33.133 850 LEU AAA CA 1
ATOM 1999 C C . LEU A 1 258 ? 16.381 3.859 -4.171 1.000 39.206 850 LEU AAA C 1
ATOM 2000 O O . LEU A 1 258 ? 15.859 4.975 -4.403 1.000 38.342 850 LEU AAA O 1
ATOM 2005 N N . GLN A 1 259 ? 17.369 3.321 -4.883 1.000 34.531 851 GLN AAA N 1
ATOM 2006 C CA . GLN A 1 259 ? 17.874 3.981 -6.116 1.000 39.021 851 GLN AAA CA 1
ATOM 2007 C C . GLN A 1 259 ? 17.356 3.208 -7.329 1.000 41.894 851 GLN AAA C 1
ATOM 2008 O O . GLN A 1 259 ? 17.418 1.964 -7.343 1.000 40.265 851 GLN AAA O 1
ATOM 2014 N N . ILE A 1 260 ? 16.811 3.920 -8.308 1.000 37.455 852 ILE AAA N 1
ATOM 2015 C CA . ILE A 1 260 ? 16.390 3.359 -9.616 1.000 39.591 852 ILE AAA CA 1
ATOM 2016 C C . ILE A 1 260 ? 17.334 3.955 -10.658 1.000 46.977 852 ILE AAA C 1
ATOM 2017 O O . ILE A 1 260 ? 17.512 5.185 -10.665 1.000 45.118 852 ILE AAA O 1
ATOM 2022 N N . LEU A 1 261 ? 17.945 3.136 -11.516 1.000 48.233 853 LEU AAA N 1
ATOM 2023 C CA . LEU A 1 261 ? 18.953 3.661 -12.482 1.000 47.739 853 LEU AAA CA 1
ATOM 2024 C C . LEU A 1 261 ? 19.050 2.655 -13.622 1.000 51.958 853 LEU AAA C 1
ATOM 2025 O O . LEU A 1 261 ? 19.425 1.505 -13.416 1.000 44.679 853 LEU AAA O 1
ATOM 2030 N N . PRO A 1 262 ? 18.596 2.978 -14.840 1.000 53.900 854 PRO AAA N 1
ATOM 2031 C CA . PRO A 1 262 ? 17.837 4.187 -15.115 1.000 50.455 854 PRO AAA CA 1
ATOM 2032 C C . PRO A 1 262 ? 16.351 3.976 -14.797 1.000 47.169 854 PRO AAA C 1
ATOM 2033 O O . PRO A 1 262 ? 15.871 2.873 -14.903 1.000 45.471 854 PRO AAA O 1
ATOM 2037 N N . THR A 1 263 ? 15.617 5.067 -14.560 1.000 49.098 855 THR AAA N 1
ATOM 2038 C CA . THR A 1 263 ? 14.151 5.002 -14.371 1.000 47.096 855 THR AAA CA 1
ATOM 2039 C C . THR A 1 263 ? 13.470 4.816 -15.724 1.000 51.387 855 THR AAA C 1
ATOM 2040 O O . THR A 1 263 ? 13.968 5.404 -16.720 1.000 55.382 855 THR AAA O 1
ATOM 2044 N N . VAL A 1 264 ? 12.397 4.031 -15.737 1.000 44.761 856 VAL AAA N 1
ATOM 2045 C CA . VAL A 1 264 ? 11.500 3.840 -16.912 1.000 56.272 856 VAL AAA CA 1
ATOM 2046 C C . VAL A 1 264 ? 10.092 4.259 -16.492 1.000 58.041 856 VAL AAA C 1
ATOM 2047 O O . VAL A 1 264 ? 9.819 4.301 -15.294 1.000 51.322 856 VAL AAA O 1
ATOM 2051 N N . ARG A 1 265 ? 9.220 4.529 -17.464 1.000 55.904 857 ARG AAA N 1
ATOM 2052 C CA . ARG A 1 265 ? 7.836 5.022 -17.256 1.000 58.416 857 ARG AAA CA 1
ATOM 2053 C C . ARG A 1 265 ? 7.068 4.070 -16.347 1.000 52.368 857 ARG AAA C 1
ATOM 2054 O O . ARG A 1 265 ? 6.306 4.534 -15.475 1.000 55.850 857 ARG AAA O 1
ATOM 2062 N N . GLU A 1 266 ? 7.285 2.769 -16.507 1.000 50.310 858 GLU AAA N 1
ATOM 2063 C CA . GLU A 1 266 ? 6.611 1.701 -15.736 1.000 54.586 858 GLU AAA CA 1
ATOM 2064 C C . GLU A 1 266 ? 7.025 1.715 -14.230 1.000 43.329 858 GLU AAA C 1
ATOM 2065 O O . GLU A 1 266 ? 6.396 1.017 -13.471 1.000 47.841 858 GLU AAA O 1
ATOM 2071 N N . ASP A 1 267 ? 8.055 2.438 -13.838 1.000 47.638 859 ASP AAA N 1
ATOM 2072 C CA . ASP A 1 267 ? 8.438 2.557 -12.407 1.000 46.237 859 ASP AAA CA 1
ATOM 2073 C C . ASP A 1 267 ? 7.430 3.422 -11.646 1.000 48.932 859 ASP AAA C 1
ATOM 2074 O O . ASP A 1 267 ? 7.402 3.357 -10.437 1.000 46.824 859 ASP AAA O 1
ATOM 2079 N N . SER A 1 268 ? 6.606 4.212 -12.328 1.000 51.739 860 SER AAA N 1
ATOM 2080 C CA . SER A 1 268 ? 5.611 5.082 -11.659 1.000 50.072 860 SER AAA CA 1
ATOM 2081 C C . SER A 1 268 ? 4.612 4.245 -10.830 1.000 48.850 860 SER AAA C 1
ATOM 2082 O O . SER A 1 268 ? 4.314 3.068 -11.165 1.000 47.946 860 SER AAA O 1
ATOM 2085 N N . GLY A 1 269 ? 4.105 4.845 -9.733 1.000 43.582 861 GLY AAA N 1
ATOM 2086 C CA . GLY A 1 269 ? 3.174 4.220 -8.798 1.000 40.953 861 GLY AAA CA 1
ATOM 2087 C C . GLY A 1 269 ? 3.612 4.341 -7.354 1.000 36.166 861 GLY AAA C 1
ATOM 2088 O O . GLY A 1 269 ? 4.442 5.217 -7.032 1.000 40.983 861 GLY AAA O 1
ATOM 2089 N N . PHE A 1 270 ? 3.029 3.536 -6.481 1.000 34.319 862 PHE AAA N 1
ATOM 2090 C CA . PHE A 1 270 ? 3.198 3.629 -5.027 1.000 37.280 862 PHE AAA CA 1
ATOM 2091 C C . PHE A 1 270 ? 4.340 2.704 -4.576 1.000 41.149 862 PHE AAA C 1
ATOM 2092 O O . PHE A 1 270 ? 4.224 1.508 -4.725 1.000 45.112 862 PHE AAA O 1
ATOM 2100 N N . PHE A 1 271 ? 5.334 3.285 -3.923 1.000 36.677 863 PHE AAA N 1
ATOM 2101 C CA . PHE A 1 271 ? 6.391 2.505 -3.236 1.000 34.829 863 PHE AAA CA 1
ATOM 2102 C C . PHE A 1 271 ? 6.075 2.581 -1.776 1.000 37.680 863 PHE AAA C 1
ATOM 2103 O O . PHE A 1 271 ? 5.599 3.581 -1.279 1.000 39.956 863 PHE AAA O 1
ATOM 2111 N N . SER A 1 272 ? 6.386 1.540 -1.078 1.000 36.289 864 SER AAA N 1
ATOM 2112 C CA . SER A 1 272 ? 6.290 1.585 0.367 1.000 35.179 864 SER AAA CA 1
ATOM 2113 C C . SER A 1 272 ? 7.625 1.220 1.012 1.000 39.420 864 SER AAA C 1
ATOM 2114 O O . SER A 1 272 ? 8.312 0.302 0.537 1.000 36.341 864 SER AAA O 1
ATOM 2117 N N . CYS A 1 273 ? 7.974 1.950 2.058 1.000 36.710 865 CYS AAA N 1
ATOM 2118 C CA . CYS A 1 273 ? 9.114 1.557 2.909 1.000 35.266 865 CYS AAA CA 1
ATOM 2119 C C . CYS A 1 273 ? 8.575 1.071 4.239 1.000 37.727 865 CYS AAA C 1
ATOM 2120 O O . CYS A 1 273 ? 7.705 1.752 4.857 1.000 39.986 865 CYS AAA O 1
ATOM 2123 N N . HIS A 1 274 ? 9.005 -0.113 4.648 1.000 36.912 866 HIS AAA N 1
ATOM 2124 C CA . HIS A 1 274 ? 8.507 -0.864 5.837 1.000 36.714 866 HIS AAA CA 1
ATOM 2125 C C . HIS A 1 274 ? 9.651 -1.074 6.815 1.000 37.544 866 HIS AAA C 1
ATOM 2126 O O . HIS A 1 274 ? 10.746 -1.503 6.336 1.000 41.060 866 HIS AAA O 1
ATOM 2133 N N . ALA A 1 275 ? 9.465 -0.669 8.071 1.000 40.802 867 ALA AAA N 1
ATOM 2134 C CA . ALA A 1 275 ? 10.468 -0.845 9.147 1.000 39.687 867 ALA AAA CA 1
ATOM 2135 C C . ALA A 1 275 ? 9.908 -1.805 10.172 1.000 43.687 867 ALA AAA C 1
ATOM 2136 O O . ALA A 1 275 ? 8.719 -1.677 10.560 1.000 43.204 867 ALA AAA O 1
ATOM 2138 N N . ILE A 1 276 ? 10.718 -2.760 10.590 1.000 43.161 868 ILE AAA N 1
ATOM 2139 C CA . ILE A 1 276 ? 10.300 -3.702 11.659 1.000 44.357 868 ILE AAA CA 1
ATOM 2140 C C . ILE A 1 276 ? 11.449 -3.927 12.636 1.000 50.217 868 ILE AAA C 1
ATOM 2141 O O . ILE A 1 276 ? 12.625 -3.927 12.243 1.000 46.614 868 ILE AAA O 1
ATOM 2146 N N . ASN A 1 277 ? 11.088 -3.991 13.911 1.000 49.890 869 ASN AAA N 1
ATOM 2147 C CA . ASN A 1 277 ? 11.988 -4.440 14.990 1.000 48.578 869 ASN AAA CA 1
ATOM 2148 C C . ASN A 1 277 ? 11.135 -5.364 15.869 1.000 51.522 869 ASN AAA C 1
ATOM 2149 O O . ASN A 1 277 ? 9.988 -5.667 15.467 1.000 57.675 869 ASN AAA O 1
ATOM 2154 N N . SER A 1 278 ? 11.679 -5.852 16.986 1.000 57.804 870 SER AAA N 1
ATOM 2155 C CA . SER A 1 278 ? 10.971 -6.847 17.845 1.000 64.379 870 SER AAA CA 1
ATOM 2156 C C . SER A 1 278 ? 9.746 -6.191 18.484 1.000 61.357 870 SER AAA C 1
ATOM 2157 O O . SER A 1 278 ? 8.803 -6.924 18.805 1.000 63.973 870 SER AAA O 1
ATOM 2160 N N . TYR A 1 279 ? 9.770 -4.867 18.648 1.000 60.271 871 TYR AAA N 1
ATOM 2161 C CA . TYR A 1 279 ? 8.697 -4.099 19.322 1.000 60.927 871 TYR AAA CA 1
ATOM 2162 C C . TYR A 1 279 ? 7.596 -3.611 18.382 1.000 67.046 871 TYR AAA C 1
ATOM 2163 O O . TYR A 1 279 ? 6.549 -3.224 18.899 1.000 57.412 871 TYR AAA O 1
ATOM 2172 N N . GLY A 1 280 ? 7.807 -3.529 17.071 1.000 53.349 872 GLY AAA N 1
ATOM 2173 C CA . GLY A 1 280 ? 6.728 -3.006 16.213 1.000 55.048 872 GLY AAA CA 1
ATOM 2174 C C . GLY A 1 280 ? 7.144 -2.865 14.762 1.000 57.883 872 GLY AAA C 1
ATOM 2175 O O . GLY A 1 280 ? 8.224 -3.347 14.388 1.000 50.090 872 GLY AAA O 1
ATOM 2176 N N . GLU A 1 281 ? 6.263 -2.293 13.955 1.000 55.066 873 GLU AAA N 1
ATOM 2177 C CA . GLU A 1 281 ? 6.518 -2.094 12.516 1.000 49.556 873 GLU AAA CA 1
ATOM 2178 C C . GLU A 1 281 ? 5.762 -0.863 12.085 1.000 51.667 873 GLU AAA C 1
ATOM 2179 O O . GLU A 1 281 ? 4.837 -0.425 12.803 1.000 42.992 873 GLU AAA O 1
ATOM 2185 N N . ASP A 1 282 ? 6.179 -0.301 10.973 1.000 43.989 874 ASP AAA N 1
ATOM 2186 C CA . ASP A 1 282 ? 5.554 0.934 10.435 1.000 42.562 874 ASP AAA CA 1
ATOM 2187 C C . ASP A 1 282 ? 5.830 0.940 8.944 1.000 38.109 874 ASP AAA C 1
ATOM 2188 O O . ASP A 1 282 ? 6.699 0.129 8.475 1.000 38.684 874 ASP AAA O 1
ATOM 2193 N N . ARG A 1 283 ? 5.151 1.817 8.232 1.000 36.743 875 ARG AAA N 1
ATOM 2194 C CA . ARG A 1 283 ? 5.411 1.976 6.801 1.000 35.551 875 ARG AAA CA 1
ATOM 2195 C C . ARG A 1 283 ? 5.180 3.406 6.427 1.000 39.094 875 ARG AAA C 1
ATOM 2196 O O . ARG A 1 283 ? 4.363 4.050 7.074 1.000 40.716 875 ARG AAA O 1
ATOM 2204 N N . GLY A 1 284 ? 5.836 3.804 5.358 1.000 34.311 876 GLY AAA N 1
ATOM 2205 C CA . GLY A 1 284 ? 5.600 5.068 4.649 1.000 39.421 876 GLY AAA CA 1
ATOM 2206 C C . GLY A 1 284 ? 5.248 4.746 3.221 1.000 36.069 876 GLY AAA C 1
ATOM 2207 O O . GLY A 1 284 ? 5.689 3.709 2.747 1.000 40.185 876 GLY AAA O 1
ATOM 2208 N N . ILE A 1 285 ? 4.482 5.609 2.549 1.000 33.836 877 ILE AAA N 1
ATOM 2209 C CA . ILE A 1 285 ? 4.138 5.440 1.130 1.000 38.073 877 ILE AAA CA 1
ATOM 2210 C C . ILE A 1 285 ? 4.665 6.630 0.348 1.000 41.600 877 ILE AAA C 1
ATOM 2211 O O . ILE A 1 285 ? 4.354 7.733 0.722 1.000 40.246 877 ILE AAA O 1
ATOM 2216 N N . ILE A 1 286 ? 5.306 6.346 -0.779 1.000 35.663 878 ILE AAA N 1
ATOM 2217 C CA . ILE A 1 286 ? 5.868 7.349 -1.684 1.000 38.649 878 ILE AAA CA 1
ATOM 2218 C C . ILE A 1 286 ? 5.230 7.128 -3.043 1.000 39.519 878 ILE AAA C 1
ATOM 2219 O O . ILE A 1 286 ? 5.307 6.028 -3.572 1.000 39.349 878 ILE AAA O 1
ATOM 2224 N N . GLN A 1 287 ? 4.581 8.161 -3.569 1.000 37.214 879 GLN AAA N 1
ATOM 2225 C CA . GLN A 1 287 ? 4.068 8.112 -4.938 1.000 36.651 879 GLN AAA CA 1
ATOM 2226 C C . GLN A 1 287 ? 5.161 8.624 -5.859 1.000 39.153 879 GLN AAA C 1
ATOM 2227 O O . GLN A 1 287 ? 5.618 9.769 -5.697 1.000 38.270 879 GLN AAA O 1
ATOM 2233 N N . LEU A 1 288 ? 5.605 7.788 -6.788 1.000 39.306 880 LEU AAA N 1
ATOM 2234 C CA . LEU A 1 288 ? 6.561 8.193 -7.848 1.000 37.781 880 LEU AAA CA 1
ATOM 2235 C C . LEU A 1 288 ? 5.787 8.438 -9.148 1.000 40.639 880 LEU AAA C 1
ATOM 2236 O O . LEU A 1 288 ? 5.031 7.553 -9.566 1.000 42.641 880 LEU AAA O 1
ATOM 2241 N N . THR A 1 289 ? 6.074 9.561 -9.789 1.000 41.622 881 THR AAA N 1
ATOM 2242 C CA . THR A 1 289 ? 5.668 9.827 -11.191 1.000 43.359 881 THR AAA CA 1
ATOM 2243 C C . THR A 1 289 ? 6.927 9.941 -12.041 1.000 42.254 881 THR AAA C 1
ATOM 2244 O O . THR A 1 289 ? 7.935 10.477 -11.575 1.000 51.111 881 THR AAA O 1
ATOM 2248 N N . VAL A 1 290 ? 6.857 9.444 -13.260 1.000 50.868 882 VAL AAA N 1
ATOM 2249 C CA . VAL A 1 290 ? 8.030 9.466 -14.163 1.000 51.254 882 VAL AAA CA 1
ATOM 2250 C C . VAL A 1 290 ? 7.615 10.260 -15.407 1.000 46.739 882 VAL AAA C 1
ATOM 2251 O O . VAL A 1 290 ? 6.643 9.894 -16.042 1.000 52.437 882 VAL AAA O 1
ATOM 2255 N N . GLN A 1 291 ? 8.297 11.347 -15.667 1.000 50.529 883 GLN AAA N 1
ATOM 2256 C CA . GLN A 1 291 ? 8.023 12.156 -16.876 1.000 58.598 883 GLN AAA CA 1
ATOM 2257 C C . GLN A 1 291 ? 8.898 11.665 -18.041 1.000 61.383 883 GLN AAA C 1
ATOM 2258 O O . GLN A 1 291 ? 9.927 10.972 -17.790 1.000 57.582 883 GLN AAA O 1
ATOM 2264 N N . GLU A 1 292 ? 8.545 12.085 -19.262 1.000 72.098 884 GLU AAA N 1
ATOM 2265 C CA . GLU A 1 292 ? 9.285 11.774 -20.516 1.000 76.437 884 GLU AAA CA 1
ATOM 2266 C C . GLU A 1 292 ? 10.605 12.549 -20.548 1.000 75.368 884 GLU AAA C 1
ATOM 2267 O O . GLU A 1 292 ? 10.699 13.644 -19.942 1.000 76.565 884 GLU AAA O 1
ATOM 2273 N N . GLU A 1 293 ? 11.594 11.942 -21.201 1.000 74.480 885 GLU AAA N 1
ATOM 2274 C CA . GLU A 1 293 ? 12.948 12.489 -21.464 1.000 90.812 885 GLU AAA CA 1
ATOM 2275 C C . GLU A 1 293 ? 12.814 13.732 -22.355 1.000 85.332 885 GLU AAA C 1
ATOM 2276 O O . GLU A 1 293 ? 13.195 14.826 -21.951 1.000 85.322 885 GLU AAA O 1
#

Nearest PDB structures (foldseek):
  6zr7-assembly1_AAA  TM=1.003E+00  e=4.090E-61  Homo sapiens
  7y6o-assembly1_A-2  TM=6.135E-01  e=8.484E-28  Chelicerata
  4u7m-assembly1_A  TM=5.042E-01  e=3.665E-22  Homo sapiens
  6eg0-assembly1_B  TM=5.018E-01  e=2.775E-21  Drosophila melanogaster
  6efy-assembly1_A-2  TM=4.037E-01  e=5.932E-20  Drosophila melanogaster

B-factor: mean 60.94, std 21.54, range [30.69, 154.18]